Protein AF-A0A7S2E8Q3-F1 (afdb_monomer_lite)

Organism: Trieres chinensis (NCBI:txid1514140)

Structure (mmCIF, N/CA/C/O backbone):
data_AF-A0A7S2E8Q3-F1
#
_entry.id   AF-A0A7S2E8Q3-F1
#
loop_
_atom_site.group_PDB
_atom_site.id
_atom_site.type_symbol
_atom_site.label_atom_id
_atom_site.label_alt_id
_atom_site.label_comp_id
_atom_site.label_asym_id
_atom_site.label_entity_id
_atom_site.label_seq_id
_atom_site.pdbx_PDB_ins_code
_atom_site.Cartn_x
_atom_site.Cartn_y
_atom_site.Cartn_z
_atom_site.occupancy
_atom_site.B_iso_or_equiv
_atom_site.auth_seq_id
_atom_site.auth_comp_id
_atom_site.auth_asym_id
_atom_site.auth_atom_id
_atom_site.pdbx_PDB_model_num
ATOM 1 N N . MET A 1 1 ? -38.101 -24.633 1.549 1.00 46.44 1 MET A N 1
ATOM 2 C CA . MET A 1 1 ? -37.539 -24.126 0.283 1.00 46.44 1 MET A CA 1
ATOM 3 C C . MET A 1 1 ? -36.041 -24.132 0.466 1.00 46.44 1 MET A C 1
ATOM 5 O O . MET A 1 1 ? -35.540 -23.354 1.262 1.00 46.44 1 MET A O 1
ATOM 9 N N . SER A 1 2 ? -35.379 -25.126 -0.115 1.00 41.16 2 SER A N 1
ATOM 10 C CA . SER A 1 2 ? -33.943 -25.335 0.036 1.00 41.16 2 SER A CA 1
ATOM 11 C C . SER A 1 2 ? -33.239 -24.492 -1.017 1.00 41.16 2 SER A C 1
ATOM 13 O O . SER A 1 2 ? -33.334 -24.805 -2.201 1.00 41.16 2 SER A O 1
ATOM 15 N N . GLU A 1 3 ? -32.592 -23.407 -0.602 1.00 53.88 3 GLU A N 1
ATOM 16 C CA . GLU A 1 3 ? -31.668 -22.682 -1.469 1.00 53.88 3 GLU A CA 1
ATOM 17 C C . GLU A 1 3 ? -30.419 -23.547 -1.635 1.00 53.88 3 GLU A C 1
ATOM 19 O O . GLU A 1 3 ? -29.584 -23.682 -0.742 1.00 53.88 3 GLU A O 1
ATOM 24 N N . THR A 1 4 ? -30.341 -24.209 -2.783 1.00 49.00 4 THR A N 1
ATOM 25 C CA . THR A 1 4 ? -29.123 -24.818 -3.304 1.00 49.00 4 THR A CA 1
ATOM 26 C C . THR A 1 4 ? -28.132 -23.699 -3.599 1.00 49.00 4 THR A C 1
ATOM 28 O O . THR A 1 4 ? -28.173 -23.098 -4.670 1.00 49.00 4 THR A O 1
ATOM 31 N N . GLY A 1 5 ? -27.279 -23.388 -2.623 1.00 50.44 5 GLY A N 1
ATOM 32 C CA . GLY A 1 5 ? -26.114 -22.540 -2.833 1.00 50.44 5 GLY A CA 1
ATOM 33 C C . GLY A 1 5 ? -25.182 -23.224 -3.824 1.00 50.44 5 GLY A C 1
ATOM 34 O O . GLY A 1 5 ? -24.586 -24.255 -3.511 1.00 50.44 5 GLY A O 1
ATOM 35 N N . GLU A 1 6 ? -25.100 -22.680 -5.035 1.00 43.66 6 GLU A N 1
ATOM 36 C CA . GLU A 1 6 ? -24.063 -23.065 -5.983 1.00 43.66 6 GLU A CA 1
ATOM 37 C C . GLU A 1 6 ? -22.688 -22.810 -5.345 1.00 43.66 6 GLU A C 1
ATOM 39 O O . GLU A 1 6 ? -22.501 -21.783 -4.681 1.00 43.66 6 GLU A O 1
ATOM 44 N N . PRO A 1 7 ? -21.716 -23.721 -5.513 1.00 42.75 7 PRO A N 1
ATOM 45 C CA . PRO A 1 7 ? -20.354 -23.466 -5.084 1.00 42.75 7 PRO A CA 1
ATOM 46 C C . PRO A 1 7 ? -19.840 -22.270 -5.882 1.00 42.75 7 PRO A C 1
ATOM 48 O O . PRO A 1 7 ? -19.626 -22.369 -7.090 1.00 42.75 7 PRO A O 1
ATOM 51 N N . SER A 1 8 ? -19.675 -21.128 -5.212 1.00 51.47 8 SER A N 1
ATOM 52 C CA . SER A 1 8 ? -18.977 -19.985 -5.785 1.00 51.47 8 SER A CA 1
ATOM 53 C C . SER A 1 8 ? -17.624 -20.487 -6.272 1.00 51.47 8 SER A C 1
ATOM 55 O O . SER A 1 8 ? -16.846 -20.993 -5.459 1.00 51.47 8 SER A O 1
ATOM 57 N N . ASP A 1 9 ? -17.389 -20.401 -7.581 1.00 50.06 9 ASP A N 1
ATOM 58 C CA . ASP A 1 9 ? -16.122 -20.739 -8.220 1.00 50.06 9 ASP A CA 1
ATOM 59 C C . ASP A 1 9 ? -14.989 -20.174 -7.354 1.00 50.06 9 ASP A C 1
ATOM 61 O O . ASP A 1 9 ? -14.929 -18.965 -7.115 1.00 50.06 9 ASP A O 1
ATOM 65 N N . GLY A 1 10 ? -14.192 -21.066 -6.758 1.00 58.72 10 GLY A N 1
ATOM 66 C CA . GLY A 1 10 ? -13.272 -20.794 -5.647 1.00 58.72 10 GLY A CA 1
ATOM 67 C C . GLY A 1 10 ? -12.051 -19.967 -6.049 1.00 58.72 10 GLY A C 1
ATOM 68 O O . GLY A 1 10 ? -10.945 -20.212 -5.576 1.00 58.72 10 GLY A O 1
ATOM 69 N N . SER A 1 11 ? -12.220 -19.026 -6.975 1.00 69.88 11 SER A N 1
ATOM 70 C CA . SER A 1 11 ? -11.184 -18.114 -7.411 1.00 69.88 11 SER A CA 1
ATOM 71 C C . SER A 1 11 ? -10.931 -17.078 -6.322 1.00 69.88 11 SER A C 1
ATOM 73 O O . SER A 1 11 ? -11.806 -16.264 -6.014 1.00 69.88 11 SER A O 1
ATOM 75 N N . ASP A 1 12 ? -9.719 -17.086 -5.766 1.00 77.12 12 ASP A N 1
ATOM 76 C CA . ASP A 1 12 ? -9.265 -16.031 -4.865 1.00 77.12 12 ASP A CA 1
ATOM 77 C C . ASP A 1 12 ? -9.503 -14.652 -5.502 1.00 77.12 12 ASP A C 1
ATOM 79 O O . ASP A 1 12 ? -9.150 -14.439 -6.674 1.00 77.12 12 ASP A O 1
ATOM 83 N N . PRO A 1 13 ? -10.064 -13.684 -4.756 1.00 85.81 13 PRO A N 1
ATOM 84 C CA . PRO A 1 13 ? -10.327 -12.363 -5.294 1.00 85.81 13 PRO A CA 1
ATOM 85 C C . PRO A 1 13 ? -9.020 -11.715 -5.758 1.00 85.81 13 PRO A C 1
ATOM 87 O O . PRO A 1 13 ? -8.013 -11.697 -5.047 1.00 85.81 13 PRO A O 1
ATOM 90 N N . SER A 1 14 ? -9.038 -11.139 -6.963 1.00 94.00 14 SER A N 1
ATOM 91 C CA . SER A 1 14 ? -7.885 -10.399 -7.486 1.00 94.00 14 SER A CA 1
ATOM 92 C C . SER A 1 14 ? -7.470 -9.260 -6.546 1.00 94.00 14 SER A C 1
ATOM 94 O O . SER A 1 14 ? -8.299 -8.696 -5.828 1.00 94.00 14 SER A O 1
ATOM 96 N N . PHE A 1 15 ? -6.201 -8.842 -6.614 1.00 96.50 15 PHE A N 1
ATOM 97 C CA . PHE A 1 15 ? -5.703 -7.681 -5.866 1.00 96.50 15 PHE A CA 1
ATOM 98 C C . PHE A 1 15 ? -6.597 -6.440 -6.036 1.00 96.50 15 PHE A C 1
ATOM 100 O O . PHE A 1 15 ? -6.938 -5.775 -5.057 1.00 96.50 15 PHE A O 1
ATOM 107 N N . ALA A 1 16 ? -7.026 -6.155 -7.271 1.00 97.19 16 ALA A N 1
ATOM 108 C CA . ALA A 1 16 ? -7.899 -5.026 -7.573 1.00 97.19 16 ALA A CA 1
ATOM 109 C C . ALA A 1 16 ? -9.282 -5.165 -6.916 1.00 97.19 16 ALA A C 1
ATOM 111 O O . ALA A 1 16 ? -9.804 -4.177 -6.400 1.00 97.19 16 ALA A O 1
ATOM 112 N N . ALA A 1 17 ? -9.857 -6.374 -6.900 1.00 96.25 17 ALA A N 1
ATOM 113 C CA . ALA A 1 17 ? -11.128 -6.648 -6.231 1.00 96.25 17 ALA A CA 1
ATOM 114 C C . ALA A 1 17 ? -11.007 -6.482 -4.710 1.00 96.25 17 ALA A C 1
ATOM 116 O O . ALA A 1 17 ? -11.812 -5.765 -4.120 1.00 96.25 17 ALA A O 1
ATOM 117 N N . LYS A 1 18 ? -9.956 -7.046 -4.097 1.00 96.19 18 LYS A N 1
ATOM 118 C CA . LYS A 1 18 ? -9.691 -6.914 -2.656 1.00 96.19 18 LYS A CA 1
ATOM 119 C C . LYS A 1 18 ? -9.496 -5.453 -2.253 1.00 96.19 18 LYS A C 1
ATOM 121 O O . LYS A 1 18 ? -10.112 -4.988 -1.302 1.00 96.19 18 LYS A O 1
ATOM 126 N N . LEU A 1 19 ? -8.679 -4.700 -2.994 1.00 97.69 19 LEU A N 1
ATOM 127 C CA . LEU A 1 19 ? -8.476 -3.278 -2.711 1.00 97.69 19 LEU A CA 1
ATOM 128 C C . LEU A 1 19 ? -9.778 -2.484 -2.866 1.00 97.69 19 LEU A C 1
ATOM 130 O O . LEU A 1 19 ? -10.064 -1.631 -2.029 1.00 97.69 19 LEU A O 1
ATOM 134 N N . ARG A 1 20 ? -10.560 -2.752 -3.921 1.00 97.69 20 ARG A N 1
ATOM 135 C CA . ARG A 1 20 ? -11.848 -2.089 -4.158 1.00 97.69 20 ARG A CA 1
ATOM 136 C C . ARG A 1 20 ? -12.806 -2.317 -2.995 1.00 97.69 20 ARG A C 1
ATOM 138 O O . ARG A 1 20 ? -13.414 -1.351 -2.549 1.00 97.69 20 ARG A O 1
ATOM 145 N N . ASP A 1 21 ? -12.929 -3.554 -2.529 1.00 96.44 21 ASP A N 1
ATOM 146 C CA . ASP A 1 21 ? -13.783 -3.911 -1.398 1.00 96.44 21 ASP A CA 1
ATOM 147 C C . ASP A 1 21 ? -13.361 -3.167 -0.122 1.00 96.44 21 ASP A C 1
ATOM 149 O O . ASP A 1 21 ? -14.147 -2.421 0.464 1.00 96.44 21 ASP A O 1
ATOM 153 N N . VAL A 1 22 ? -12.071 -3.236 0.220 1.00 95.81 22 VAL A N 1
ATOM 154 C CA . VAL A 1 22 ? -11.536 -2.666 1.464 1.00 95.81 22 VAL A CA 1
ATOM 155 C C . VAL A 1 22 ? -11.674 -1.140 1.544 1.00 95.81 22 VAL A C 1
ATOM 157 O O . VAL A 1 22 ? -11.854 -0.606 2.636 1.00 95.81 22 VAL A O 1
ATOM 160 N N . ILE A 1 23 ? -11.629 -0.420 0.417 1.00 96.06 23 ILE A N 1
ATO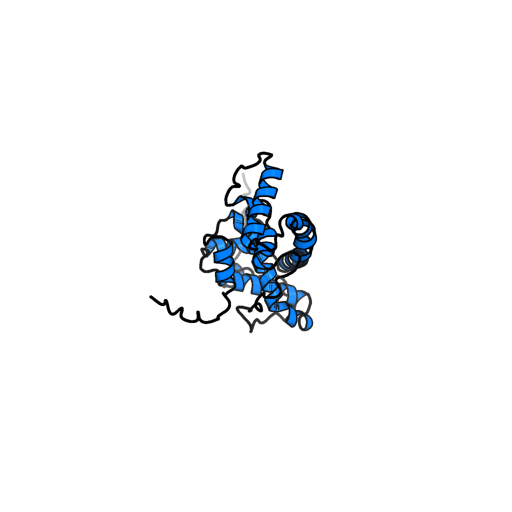M 161 C CA . ILE A 1 23 ? -11.839 1.042 0.399 1.00 96.06 23 ILE A CA 1
ATOM 162 C C . ILE A 1 23 ? -13.313 1.453 0.208 1.00 96.06 23 ILE A C 1
ATOM 164 O O . ILE A 1 23 ? -13.599 2.627 -0.037 1.00 96.06 23 ILE A O 1
ATOM 168 N N . GLY A 1 24 ? -14.261 0.508 0.248 1.00 94.56 24 GLY A N 1
ATOM 169 C CA . GLY A 1 24 ? -15.693 0.783 0.068 1.00 94.56 24 GLY A CA 1
ATOM 170 C C . GLY A 1 24 ? -16.094 1.107 -1.377 1.00 94.56 24 GLY A C 1
ATOM 171 O O . GLY A 1 24 ? -17.064 1.821 -1.632 1.00 94.56 24 GLY A O 1
ATOM 172 N N . GLY A 1 25 ? -15.323 0.626 -2.352 1.00 94.44 25 GLY A N 1
ATOM 173 C CA . GLY A 1 25 ? -15.654 0.667 -3.774 1.00 94.44 25 GLY A CA 1
ATOM 174 C C . GLY A 1 25 ? -15.364 1.980 -4.499 1.00 94.44 25 GLY A C 1
ATOM 175 O O . GLY A 1 25 ? -15.526 2.025 -5.721 1.00 94.44 25 GLY A O 1
ATOM 176 N N . ARG A 1 26 ? -14.941 3.038 -3.795 1.00 94.25 26 ARG A N 1
ATOM 177 C CA . ARG A 1 26 ? -14.706 4.369 -4.378 1.00 94.25 26 ARG A CA 1
ATOM 178 C C . ARG A 1 26 ? -13.365 4.941 -3.944 1.00 94.25 26 ARG A C 1
ATOM 180 O O . ARG A 1 26 ? -13.101 5.105 -2.760 1.00 94.25 26 ARG A O 1
ATOM 187 N N . PHE A 1 27 ? -12.548 5.320 -4.921 1.00 96.94 27 PHE A N 1
ATOM 188 C CA . PHE A 1 27 ? -11.292 6.013 -4.661 1.00 96.94 27 PHE A CA 1
ATOM 189 C C . PHE A 1 27 ? -11.520 7.498 -4.354 1.00 96.94 27 PHE A C 1
ATOM 191 O O . PHE A 1 27 ? -12.276 8.179 -5.045 1.00 96.94 27 PHE A O 1
ATOM 198 N N . SER A 1 28 ? -10.799 8.007 -3.358 1.00 96.31 28 SER A N 1
ATOM 199 C CA . SER A 1 28 ? -10.684 9.429 -3.036 1.00 96.31 28 SER A CA 1
ATOM 200 C C . SER A 1 28 ? -9.222 9.872 -3.150 1.00 96.31 28 SER A C 1
ATOM 202 O O . SER A 1 28 ? -8.337 9.117 -2.744 1.00 96.31 28 SER A O 1
ATOM 204 N N . PRO A 1 29 ? -8.917 11.105 -3.601 1.00 95.50 29 PRO A N 1
ATOM 205 C CA . PRO A 1 29 ? -7.546 11.627 -3.622 1.00 95.50 29 PRO A CA 1
ATOM 206 C C . PRO A 1 29 ? -6.822 11.547 -2.269 1.00 95.50 29 PRO A C 1
ATOM 208 O O . PRO A 1 29 ? -5.602 11.377 -2.230 1.00 95.50 29 PRO A O 1
ATOM 211 N N . ALA A 1 30 ? -7.562 11.608 -1.154 1.00 95.56 30 ALA A N 1
ATOM 212 C CA . ALA A 1 30 ? -7.011 11.422 0.189 1.00 95.56 30 ALA A CA 1
ATOM 213 C C . ALA A 1 30 ? -6.412 10.014 0.399 1.00 95.56 30 ALA A C 1
ATOM 215 O O . ALA A 1 30 ? -5.454 9.859 1.148 1.00 95.56 30 ALA A O 1
ATOM 216 N N . MET A 1 31 ? -6.910 8.999 -0.319 1.00 97.19 31 MET A N 1
ATOM 217 C CA . MET A 1 31 ? -6.432 7.608 -0.275 1.00 97.19 31 MET A CA 1
ATOM 218 C C . MET A 1 31 ? -5.138 7.379 -1.054 1.00 97.19 31 MET A C 1
ATOM 220 O O . MET A 1 31 ? -4.522 6.325 -0.913 1.00 97.19 31 MET A O 1
ATOM 224 N N . ARG A 1 32 ? -4.690 8.341 -1.871 1.00 96.75 32 ARG A N 1
ATOM 225 C CA . ARG A 1 32 ? -3.543 8.187 -2.784 1.00 96.75 32 ARG A CA 1
ATOM 226 C C . ARG A 1 32 ? -2.305 7.605 -2.101 1.00 96.75 32 ARG A C 1
ATOM 228 O O . ARG A 1 32 ? -1.620 6.763 -2.674 1.00 96.75 32 ARG A O 1
ATOM 235 N N . ARG A 1 33 ? -1.998 8.063 -0.884 1.00 96.25 33 ARG A N 1
ATOM 236 C CA . ARG A 1 33 ? -0.843 7.585 -0.116 1.00 96.25 33 ARG A CA 1
ATOM 237 C C . ARG A 1 33 ? -1.038 6.177 0.427 1.00 96.25 33 ARG A C 1
ATOM 239 O O . ARG A 1 33 ? -0.129 5.371 0.265 1.00 96.25 33 ARG A O 1
ATOM 246 N N . SER A 1 34 ? -2.197 5.877 1.000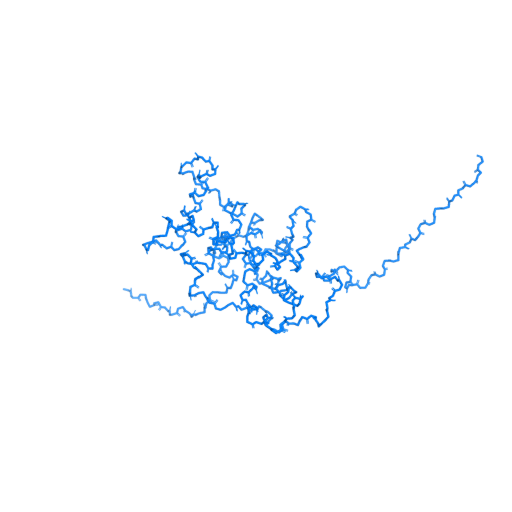 1.00 97.75 34 SER A N 1
ATOM 247 C CA . SER A 1 34 ? -2.520 4.535 1.485 1.00 97.75 34 SER A CA 1
ATOM 248 C C . SER A 1 34 ? -2.526 3.506 0.357 1.00 97.75 34 SER A C 1
ATOM 250 O O . SER A 1 34 ? -1.939 2.438 0.492 1.00 97.75 34 SER A O 1
ATOM 252 N N . VAL A 1 35 ? -3.096 3.855 -0.800 1.00 98.25 35 VAL A N 1
ATOM 253 C CA . VAL A 1 35 ? -3.078 2.991 -1.988 1.00 98.25 35 VAL A CA 1
ATOM 254 C C . VAL A 1 35 ? -1.652 2.804 -2.508 1.00 98.25 35 VAL A C 1
ATOM 256 O O . VAL A 1 35 ? -1.262 1.678 -2.799 1.00 98.25 35 VAL A O 1
ATOM 259 N N . GLN A 1 36 ? -0.831 3.863 -2.560 1.00 98.19 36 GLN A N 1
ATOM 260 C CA . GLN A 1 36 ? 0.591 3.742 -2.915 1.00 98.19 36 GLN A CA 1
ATOM 261 C C . GLN A 1 36 ? 1.323 2.762 -1.978 1.00 98.19 36 GLN A C 1
ATOM 263 O O . GLN A 1 36 ? 2.121 1.958 -2.451 1.00 98.19 36 GLN A O 1
ATOM 268 N N . THR A 1 37 ? 1.049 2.799 -0.671 1.00 98.38 37 THR A N 1
ATOM 269 C CA . THR A 1 37 ? 1.611 1.852 0.306 1.00 98.38 37 THR A CA 1
ATOM 270 C C . THR A 1 37 ? 1.219 0.412 -0.012 1.00 98.38 37 THR A C 1
ATOM 272 O O . THR A 1 37 ? 2.095 -0.440 -0.140 1.00 98.38 37 THR A O 1
ATOM 275 N N . VAL A 1 38 ? -0.078 0.143 -0.175 1.00 98.50 38 VAL A N 1
ATOM 276 C CA . VAL A 1 38 ? -0.597 -1.199 -0.478 1.00 98.50 38 VAL A CA 1
ATOM 277 C C . VAL A 1 38 ? -0.007 -1.743 -1.775 1.00 98.50 38 VAL A C 1
ATOM 279 O O . VAL A 1 38 ? 0.435 -2.885 -1.817 1.00 98.50 38 VAL A O 1
ATOM 282 N N . VAL A 1 39 ? 0.039 -0.923 -2.826 1.00 98.62 39 VAL A N 1
ATOM 283 C CA . VAL A 1 39 ? 0.604 -1.315 -4.123 1.00 98.62 39 VAL A CA 1
ATOM 284 C C . VAL A 1 39 ? 2.080 -1.683 -3.986 1.00 98.62 39 VAL A C 1
ATOM 286 O O . VAL A 1 39 ? 2.514 -2.685 -4.545 1.00 98.62 39 VAL A O 1
ATOM 289 N N . LEU A 1 40 ? 2.866 -0.897 -3.244 1.00 98.69 40 LEU A N 1
ATOM 290 C CA . LEU A 1 40 ? 4.280 -1.206 -3.011 1.00 98.69 40 LEU A CA 1
ATOM 291 C C . LEU A 1 40 ? 4.463 -2.488 -2.189 1.00 98.69 40 LEU A C 1
ATOM 293 O O . LEU A 1 40 ? 5.430 -3.217 -2.413 1.00 98.69 40 LEU A O 1
ATOM 297 N N . TYR A 1 41 ? 3.551 -2.757 -1.254 1.00 98.62 41 TYR A N 1
ATOM 298 C CA . TYR A 1 41 ? 3.543 -3.995 -0.484 1.00 98.62 41 TYR A CA 1
ATOM 299 C C . TYR A 1 41 ? 3.250 -5.206 -1.373 1.00 98.62 41 TYR A C 1
ATOM 301 O O . TYR A 1 41 ? 4.023 -6.162 -1.387 1.00 98.62 41 TYR A O 1
ATOM 309 N N . GLU A 1 42 ? 2.192 -5.135 -2.180 1.00 98.56 42 GLU A N 1
ATOM 310 C CA . GLU A 1 42 ? 1.813 -6.214 -3.092 1.00 98.56 42 GLU A CA 1
ATOM 311 C C . GLU A 1 42 ? 2.888 -6.452 -4.159 1.00 98.56 42 GLU A C 1
ATOM 313 O O . GLU A 1 42 ? 3.296 -7.589 -4.379 1.00 98.56 42 GLU A O 1
ATOM 318 N N . ALA A 1 43 ? 3.454 -5.387 -4.739 1.00 98.62 43 ALA A N 1
ATOM 319 C CA . ALA A 1 43 ? 4.571 -5.491 -5.678 1.00 98.62 43 ALA A CA 1
ATOM 320 C C . ALA A 1 43 ? 5.771 -6.232 -5.066 1.00 98.62 43 ALA A C 1
ATOM 322 O O . ALA A 1 43 ? 6.443 -7.011 -5.741 1.00 98.62 43 ALA A O 1
ATOM 323 N N . ASN A 1 44 ? 6.038 -6.014 -3.775 1.00 98.50 44 ASN A N 1
ATOM 324 C CA . ASN A 1 44 ? 7.087 -6.732 -3.068 1.00 98.50 44 ASN A CA 1
ATOM 325 C C . ASN A 1 44 ? 6.759 -8.217 -2.889 1.00 98.50 44 ASN A C 1
ATOM 327 O O . ASN A 1 44 ? 7.653 -9.047 -3.053 1.00 98.50 44 ASN A O 1
ATOM 331 N N . ARG A 1 45 ? 5.500 -8.554 -2.587 1.00 98.06 45 ARG A N 1
ATOM 332 C CA . ARG A 1 45 ? 5.041 -9.946 -2.495 1.00 98.06 45 ARG A CA 1
ATOM 333 C C . ARG A 1 45 ? 5.183 -10.670 -3.837 1.00 98.06 45 ARG A C 1
ATOM 335 O O . ARG A 1 45 ? 5.706 -11.776 -3.843 1.00 98.06 45 ARG A O 1
ATOM 342 N N . CYS A 1 46 ? 4.842 -10.024 -4.956 1.00 98.12 46 CYS A N 1
ATOM 343 C CA . CYS A 1 46 ? 4.993 -10.593 -6.305 1.00 98.12 46 CYS A CA 1
ATOM 344 C C . CYS A 1 46 ? 6.447 -10.948 -6.668 1.00 98.12 46 CYS A C 1
ATOM 346 O O . CYS A 1 46 ? 6.692 -11.856 -7.458 1.00 98.12 46 CYS A O 1
ATOM 348 N N . LEU A 1 47 ? 7.423 -10.203 -6.139 1.00 97.81 47 LEU A N 1
ATOM 349 C CA . LEU A 1 47 ? 8.830 -10.302 -6.546 1.00 97.81 47 LEU A CA 1
ATOM 350 C C . LEU A 1 47 ? 9.739 -10.980 -5.519 1.00 97.81 47 LEU A C 1
ATOM 352 O O . LEU A 1 47 ? 10.920 -11.184 -5.815 1.00 97.81 47 LEU A O 1
ATOM 356 N N . LYS A 1 48 ? 9.226 -11.303 -4.325 1.00 96.19 48 LYS A N 1
ATOM 357 C CA . LYS A 1 48 ? 10.024 -11.751 -3.173 1.00 96.19 48 LYS A CA 1
ATOM 358 C C . LYS A 1 48 ? 10.978 -12.890 -3.536 1.00 96.19 48 LYS A C 1
ATOM 360 O O . LYS A 1 48 ? 12.171 -12.797 -3.241 1.00 96.19 48 LYS A O 1
ATOM 365 N N . ASP A 1 49 ? 10.478 -13.886 -4.260 1.00 95.94 49 ASP A N 1
ATOM 366 C CA . ASP A 1 49 ? 11.237 -15.084 -4.634 1.00 95.94 49 ASP A CA 1
ATOM 367 C C . ASP A 1 49 ? 12.212 -14.838 -5.797 1.00 95.94 49 ASP A C 1
ATOM 369 O O . ASP A 1 49 ? 13.198 -15.554 -5.964 1.00 95.94 49 ASP A O 1
ATOM 373 N N . ARG A 1 50 ? 11.996 -13.771 -6.576 1.00 95.50 50 ARG A N 1
ATOM 374 C CA . ARG A 1 50 ? 12.852 -13.376 -7.707 1.00 95.50 50 ARG A CA 1
ATOM 375 C C . ARG A 1 50 ? 14.000 -12.460 -7.292 1.00 95.50 50 ARG A C 1
ATOM 377 O O . ARG A 1 50 ? 14.936 -12.269 -8.060 1.00 95.50 50 ARG A O 1
ATOM 384 N N . TYR A 1 51 ? 13.977 -11.862 -6.101 1.00 96.31 51 TYR A N 1
ATOM 385 C CA . TYR A 1 51 ? 15.013 -10.894 -5.726 1.00 96.31 51 TYR A CA 1
ATOM 386 C C . TYR A 1 51 ? 16.418 -11.486 -5.635 1.00 96.31 51 TYR A C 1
ATOM 388 O O . TYR A 1 51 ? 17.387 -10.761 -5.875 1.00 96.31 51 TYR A O 1
ATOM 396 N N . SER A 1 52 ? 16.547 -12.768 -5.297 1.00 96.94 52 SER A N 1
ATOM 397 C CA . SER A 1 52 ? 17.839 -13.456 -5.211 1.00 96.94 52 SER A CA 1
ATOM 398 C C . SER A 1 52 ? 18.594 -13.445 -6.546 1.00 96.94 52 SER A C 1
ATOM 400 O O . SER A 1 52 ? 19.809 -13.263 -6.541 1.00 96.94 52 SER A O 1
ATOM 402 N N . SER A 1 53 ? 17.887 -13.522 -7.679 1.00 96.94 53 SER A N 1
ATOM 403 C CA . SER A 1 53 ? 18.473 -13.508 -9.027 1.00 96.94 53 SER A CA 1
ATOM 404 C C . SER A 1 53 ? 18.705 -12.102 -9.599 1.00 96.94 53 SER A C 1
ATOM 406 O O . SER A 1 53 ? 19.356 -11.949 -10.631 1.00 96.94 53 SER A O 1
ATOM 408 N N . LEU A 1 54 ? 18.215 -11.056 -8.927 1.00 97.44 54 LEU A N 1
ATOM 409 C CA . LEU A 1 54 ? 18.314 -9.668 -9.379 1.00 97.44 54 LEU A CA 1
ATOM 410 C C . LEU A 1 54 ? 19.408 -8.893 -8.638 1.00 97.44 54 LEU A C 1
ATOM 412 O O . LEU A 1 54 ? 19.509 -8.931 -7.407 1.00 97.44 54 LEU A O 1
ATOM 416 N N . ARG A 1 55 ? 20.167 -8.074 -9.376 1.00 97.75 55 ARG A N 1
ATOM 417 C CA . ARG A 1 55 ? 21.109 -7.101 -8.797 1.00 97.75 55 ARG A CA 1
ATOM 418 C C . ARG A 1 55 ? 20.353 -6.015 -8.018 1.00 97.75 55 ARG A C 1
ATOM 420 O O . ARG A 1 55 ? 19.217 -5.692 -8.366 1.00 97.75 55 ARG A O 1
ATOM 427 N N . PRO A 1 56 ? 20.977 -5.343 -7.032 1.00 97.56 56 PRO A N 1
ATOM 428 C CA . PRO A 1 56 ? 20.291 -4.348 -6.204 1.00 97.56 56 PRO A CA 1
ATOM 429 C C . PRO A 1 56 ? 19.550 -3.245 -6.974 1.00 97.56 56 PRO A C 1
ATOM 431 O O . PRO A 1 56 ? 18.453 -2.867 -6.575 1.00 97.56 56 PRO A O 1
ATOM 434 N N . PHE A 1 57 ? 20.101 -2.729 -8.081 1.00 97.50 57 PHE A N 1
ATOM 435 C CA . PHE A 1 57 ? 19.401 -1.718 -8.887 1.00 97.50 57 PHE A CA 1
ATOM 436 C C . PHE A 1 57 ? 18.216 -2.311 -9.671 1.00 97.50 57 PHE A C 1
ATOM 438 O O . PHE A 1 57 ? 17.188 -1.653 -9.802 1.00 97.50 57 PHE A O 1
ATOM 445 N N . GLN A 1 58 ? 18.333 -3.561 -10.135 1.00 98.06 58 GLN A N 1
ATOM 446 C CA . GLN A 1 58 ? 17.272 -4.271 -10.852 1.00 98.06 58 GLN A CA 1
ATOM 447 C C . GLN A 1 58 ? 16.083 -4.556 -9.937 1.00 98.06 58 GLN A C 1
ATOM 449 O O . GLN A 1 58 ? 14.953 -4.396 -10.371 1.00 98.06 58 GLN A O 1
ATOM 454 N N . ARG A 1 59 ? 16.318 -4.890 -8.659 1.00 98.25 59 ARG A N 1
ATOM 455 C CA . ARG A 1 59 ? 15.245 -5.075 -7.662 1.00 98.25 59 ARG A CA 1
ATOM 456 C C . ARG A 1 59 ? 14.379 -3.823 -7.512 1.00 98.25 59 ARG A C 1
ATOM 458 O O . ARG A 1 59 ? 13.159 -3.915 -7.457 1.00 98.25 59 ARG A O 1
ATOM 465 N N . LYS A 1 60 ? 15.018 -2.649 -7.475 1.00 98.12 60 LYS A N 1
ATOM 466 C CA . LYS A 1 60 ? 14.336 -1.351 -7.351 1.00 98.12 60 LYS A CA 1
ATOM 467 C C . LYS A 1 60 ? 13.489 -1.041 -8.583 1.00 98.12 60 LYS A C 1
ATOM 469 O O . LYS A 1 60 ? 12.355 -0.604 -8.431 1.00 98.12 60 LYS A O 1
ATOM 474 N N . ILE A 1 61 ? 14.043 -1.275 -9.775 1.00 97.88 61 ILE A N 1
ATOM 475 C CA . ILE A 1 61 ? 13.335 -1.104 -11.051 1.00 97.88 61 ILE A CA 1
ATOM 476 C C . ILE A 1 61 ? 12.162 -2.087 -11.142 1.00 97.88 61 ILE A C 1
ATOM 478 O O . ILE A 1 61 ? 11.034 -1.655 -11.332 1.00 97.88 61 ILE A O 1
ATOM 482 N N . ALA A 1 62 ? 12.399 -3.378 -10.886 1.00 98.19 62 ALA A N 1
ATOM 483 C CA . ALA A 1 62 ? 11.363 -4.408 -10.907 1.00 98.19 62 ALA A CA 1
ATOM 484 C C . ALA A 1 62 ? 10.192 -4.061 -9.981 1.00 98.19 62 ALA A C 1
ATOM 486 O O . ALA A 1 62 ? 9.042 -4.129 -10.407 1.00 98.19 62 ALA A O 1
ATOM 487 N N . LEU A 1 63 ? 10.477 -3.650 -8.737 1.00 98.50 63 LEU A N 1
ATOM 488 C CA . LEU A 1 63 ? 9.453 -3.228 -7.779 1.00 98.50 63 LEU A CA 1
ATOM 489 C C . LEU A 1 63 ? 8.646 -2.039 -8.312 1.00 98.50 63 LEU A C 1
ATOM 491 O O . LEU A 1 63 ? 7.422 -2.042 -8.226 1.00 98.50 63 LEU A O 1
ATOM 495 N N . TYR A 1 64 ? 9.329 -1.026 -8.850 1.00 98.06 64 TYR A N 1
ATOM 496 C CA . TYR A 1 64 ? 8.690 0.170 -9.391 1.00 98.06 64 TYR A CA 1
ATOM 497 C C . TYR A 1 64 ? 7.758 -0.148 -10.568 1.00 98.06 64 TYR A C 1
ATOM 499 O O . TYR A 1 64 ? 6.620 0.323 -10.603 1.00 98.06 64 TYR A O 1
ATOM 507 N N . ASP A 1 65 ? 8.217 -0.969 -11.510 1.00 97.81 65 ASP A N 1
ATOM 508 C CA . ASP A 1 65 ? 7.423 -1.333 -12.682 1.00 97.81 65 ASP A CA 1
ATOM 509 C C . ASP A 1 65 ? 6.252 -2.237 -12.292 1.00 97.81 65 ASP A C 1
ATOM 511 O O . ASP A 1 65 ? 5.141 -2.042 -12.768 1.00 97.81 65 ASP A O 1
ATOM 515 N N . THR A 1 66 ? 6.468 -3.169 -11.358 1.00 98.50 66 THR A N 1
ATOM 516 C CA . THR A 1 66 ? 5.398 -4.032 -10.828 1.00 98.50 66 THR A CA 1
ATOM 517 C C . THR A 1 66 ? 4.334 -3.213 -10.110 1.00 98.50 66 THR A C 1
ATOM 519 O O . THR A 1 66 ? 3.146 -3.436 -10.315 1.00 98.50 66 THR A O 1
ATOM 522 N N . ALA A 1 67 ? 4.734 -2.210 -9.325 1.00 98.44 67 ALA A N 1
ATOM 523 C CA . ALA A 1 67 ? 3.802 -1.267 -8.717 1.00 98.44 67 ALA A CA 1
ATOM 524 C C . ALA A 1 67 ? 3.001 -0.484 -9.774 1.00 98.44 67 ALA A C 1
ATOM 526 O O . ALA A 1 67 ? 1.792 -0.307 -9.627 1.00 98.44 67 ALA A O 1
ATOM 527 N N . SER A 1 68 ? 3.657 -0.049 -10.852 1.00 97.75 68 SER A N 1
ATOM 528 C CA . SER A 1 68 ? 3.005 0.662 -11.960 1.00 97.75 68 SER A CA 1
ATOM 529 C C . SER A 1 68 ? 1.990 -0.228 -12.686 1.00 97.75 68 SER A C 1
ATOM 531 O O . SER A 1 68 ? 0.858 0.193 -12.922 1.00 97.75 68 SER A O 1
ATOM 533 N N . ASP A 1 69 ? 2.354 -1.479 -12.970 1.00 97.88 69 ASP A N 1
ATOM 534 C CA . ASP A 1 69 ? 1.468 -2.454 -13.607 1.00 97.88 69 ASP A CA 1
ATOM 535 C C . ASP A 1 69 ? 0.279 -2.810 -12.709 1.00 97.88 69 ASP A C 1
ATOM 537 O O . ASP A 1 69 ? -0.858 -2.816 -13.176 1.00 97.88 69 ASP A O 1
ATOM 541 N N . LEU A 1 70 ? 0.504 -3.011 -11.405 1.00 98.44 70 LEU A N 1
ATOM 542 C CA . LEU A 1 70 ? -0.573 -3.225 -10.433 1.00 98.44 70 LEU A CA 1
ATOM 543 C C . LEU A 1 70 ? -1.553 -2.051 -10.421 1.00 98.44 70 LEU A C 1
ATOM 545 O O . LEU A 1 70 ? -2.760 -2.274 -10.476 1.00 98.44 70 LEU A O 1
ATOM 549 N N . ILE A 1 71 ? -1.068 -0.806 -10.425 1.00 98.19 71 ILE A N 1
ATOM 550 C CA . ILE A 1 71 ? -1.926 0.385 -10.523 1.00 98.19 71 ILE A CA 1
ATOM 551 C C . ILE A 1 71 ? -2.742 0.380 -11.818 1.00 98.19 71 ILE A C 1
ATOM 553 O O . ILE A 1 71 ? -3.926 0.723 -11.798 1.00 98.19 71 ILE A O 1
ATOM 557 N N . ASN A 1 72 ? -2.155 -0.050 -12.935 1.00 97.44 72 ASN A N 1
ATOM 558 C CA . ASN A 1 72 ? -2.867 -0.158 -14.206 1.00 97.44 72 ASN A CA 1
ATOM 559 C C . ASN A 1 72 ? -4.006 -1.192 -14.162 1.00 97.44 72 ASN A C 1
ATOM 561 O O . ASN A 1 72 ? -4.998 -1.006 -14.867 1.00 97.44 72 ASN A O 1
ATOM 565 N N . THR A 1 73 ? -3.946 -2.200 -13.284 1.00 97.50 73 THR A N 1
ATOM 566 C CA . THR A 1 73 ? -5.068 -3.136 -13.058 1.00 97.50 73 THR A CA 1
ATOM 567 C C . THR A 1 73 ? -6.232 -2.540 -12.256 1.00 97.50 73 THR A C 1
ATOM 569 O O . THR A 1 73 ? -7.334 -3.086 -12.277 1.00 97.50 73 THR A O 1
ATOM 572 N N . LEU A 1 74 ? -6.041 -1.400 -11.579 1.00 97.75 74 LEU A N 1
ATOM 573 C CA . LEU A 1 74 ? -7.059 -0.757 -10.736 1.00 97.75 74 LEU A CA 1
ATOM 574 C C . LEU A 1 74 ? -8.076 0.034 -11.574 1.00 97.75 74 LEU A C 1
ATOM 576 O O . LEU A 1 74 ? -8.202 1.249 -11.440 1.00 97.75 74 LEU A O 1
ATOM 580 N N . THR A 1 75 ? -8.802 -0.638 -12.465 1.00 96.94 75 THR A N 1
ATOM 581 C CA . THR A 1 75 ? -9.717 -0.008 -13.438 1.00 96.94 75 THR A CA 1
ATOM 582 C C . THR A 1 75 ? -10.894 0.739 -12.805 1.00 96.94 75 THR A C 1
ATOM 584 O O . THR A 1 75 ? -11.461 1.623 -13.442 1.00 96.94 75 THR A O 1
ATOM 587 N N . PHE A 1 76 ? -11.223 0.457 -11.540 1.00 97.25 76 PHE A N 1
ATOM 588 C CA . PHE A 1 76 ? -12.203 1.228 -10.764 1.00 97.25 76 PHE A CA 1
ATOM 589 C C . PHE A 1 76 ? -11.692 2.626 -10.359 1.00 97.25 76 PHE A C 1
ATOM 591 O O . PHE A 1 76 ? -12.477 3.459 -9.908 1.00 97.25 76 PHE A O 1
ATOM 598 N N . ILE A 1 77 ? -10.388 2.893 -10.505 1.00 97.81 77 ILE A N 1
ATOM 599 C CA . ILE A 1 77 ? -9.773 4.203 -10.286 1.00 97.81 77 ILE A CA 1
ATOM 600 C C . ILE A 1 77 ? -9.604 4.899 -11.645 1.00 97.81 77 ILE A C 1
ATOM 602 O O . ILE A 1 77 ? -8.950 4.351 -12.543 1.00 97.81 77 ILE A O 1
ATOM 606 N N . PRO A 1 78 ? -10.117 6.131 -11.813 1.00 96.94 78 PRO A N 1
ATOM 607 C CA . PRO A 1 78 ? -9.926 6.886 -13.044 1.00 96.94 78 PRO A CA 1
ATOM 608 C C . PRO A 1 78 ? -8.442 6.996 -13.455 1.00 96.94 78 PRO A C 1
ATOM 610 O O . PRO A 1 78 ? -7.581 7.170 -12.587 1.00 96.94 78 PRO A O 1
ATOM 613 N N . PRO A 1 79 ? -8.108 6.938 -14.762 1.00 95.81 79 PRO A N 1
ATOM 614 C CA . PRO A 1 79 ? -6.721 6.963 -15.241 1.00 95.81 79 PRO A CA 1
ATOM 615 C C . PRO A 1 79 ? -5.874 8.119 -14.687 1.00 95.81 79 PRO A C 1
ATOM 617 O O . PRO A 1 79 ? -4.728 7.911 -14.299 1.00 95.81 79 PRO A O 1
ATOM 620 N N . TYR A 1 80 ? -6.445 9.323 -14.587 1.00 94.69 80 TYR A N 1
ATOM 621 C CA . TYR A 1 80 ? -5.721 10.493 -14.084 1.00 94.69 80 TYR A CA 1
ATOM 622 C C . TYR A 1 80 ? -5.303 10.330 -12.611 1.00 94.69 80 TYR A C 1
ATOM 624 O O . TYR A 1 80 ? -4.175 10.655 -12.253 1.00 94.69 80 TYR A O 1
ATOM 632 N N . HIS A 1 81 ? -6.157 9.731 -11.775 1.00 96.62 81 HIS A N 1
ATOM 633 C CA . HIS A 1 81 ? -5.823 9.418 -10.385 1.00 96.62 81 HIS A CA 1
ATOM 634 C C . HIS A 1 81 ? -4.819 8.273 -10.262 1.00 96.62 81 HIS A C 1
ATOM 636 O O . HIS A 1 81 ? -3.966 8.305 -9.376 1.00 96.62 81 HIS A O 1
ATOM 642 N N . ARG A 1 82 ? -4.866 7.283 -11.163 1.00 96.38 82 ARG A N 1
ATOM 643 C CA . ARG A 1 82 ? -3.874 6.196 -11.198 1.00 96.38 82 ARG A CA 1
ATOM 644 C C . ARG A 1 82 ? -2.453 6.730 -11.372 1.00 96.38 82 ARG A C 1
ATOM 646 O O . ARG A 1 82 ? -1.557 6.333 -10.632 1.00 96.38 82 ARG A O 1
ATOM 653 N N . ILE A 1 83 ? -2.263 7.702 -12.263 1.00 93.38 83 ILE A N 1
ATOM 654 C CA . ILE A 1 83 ? -0.966 8.367 -12.464 1.00 93.38 83 ILE A CA 1
ATOM 655 C C . ILE A 1 83 ? -0.509 9.074 -11.175 1.00 93.38 83 ILE A C 1
ATOM 657 O O . ILE A 1 83 ? 0.647 8.952 -10.767 1.00 93.38 83 ILE A O 1
ATOM 661 N N . GLU A 1 84 ? -1.420 9.757 -10.476 1.00 95.00 84 GLU A N 1
ATOM 662 C CA . GLU A 1 84 ? -1.105 10.487 -9.241 1.00 95.00 84 GLU A CA 1
ATOM 663 C C . GLU A 1 84 ? -0.648 9.582 -8.086 1.00 95.00 84 GLU A C 1
ATOM 665 O O . GLU A 1 84 ? 0.127 10.019 -7.218 1.00 95.00 84 GLU A O 1
ATOM 670 N N . ILE A 1 85 ? -1.077 8.313 -8.066 1.00 96.81 85 ILE A N 1
ATOM 671 C CA . ILE A 1 85 ? -0.604 7.317 -7.091 1.00 96.81 85 ILE A CA 1
ATOM 672 C C . ILE A 1 85 ? 0.909 7.126 -7.218 1.00 96.81 85 ILE A C 1
ATOM 674 O O . ILE A 1 85 ? 1.572 6.937 -6.202 1.00 96.81 85 ILE A O 1
ATOM 678 N N . MET A 1 86 ? 1.496 7.283 -8.408 1.00 95.00 86 MET A N 1
ATOM 679 C CA . MET A 1 86 ? 2.944 7.178 -8.619 1.00 95.00 86 MET A CA 1
ATOM 680 C C . MET A 1 86 ? 3.715 8.476 -8.364 1.00 95.00 86 MET A C 1
ATOM 682 O O . MET A 1 86 ? 4.924 8.518 -8.581 1.00 95.00 86 MET A O 1
ATOM 686 N N . PHE A 1 87 ? 3.091 9.528 -7.824 1.00 94.00 87 PHE A N 1
ATOM 687 C CA . PHE A 1 87 ? 3.813 10.738 -7.420 1.00 94.00 87 PHE A CA 1
ATOM 688 C C . PHE A 1 87 ? 4.368 10.665 -5.988 1.00 94.00 87 PHE A C 1
ATOM 690 O O . PHE A 1 87 ? 3.745 10.182 -5.031 1.00 94.00 87 PHE A O 1
ATOM 697 N N . ARG A 1 88 ? 5.560 11.231 -5.789 1.00 90.38 88 ARG A N 1
ATOM 698 C CA . ARG A 1 88 ? 6.172 11.458 -4.479 1.00 90.38 88 ARG A CA 1
ATOM 699 C C . ARG A 1 88 ? 5.363 12.462 -3.665 1.00 90.38 88 ARG A C 1
ATOM 701 O O . ARG A 1 88 ? 5.097 12.182 -2.495 1.00 90.38 88 ARG A O 1
ATOM 708 N N . THR A 1 89 ? 4.962 13.589 -4.238 1.00 86.19 89 THR A N 1
ATOM 709 C CA . THR A 1 89 ? 4.178 14.649 -3.579 1.00 86.19 89 THR A CA 1
ATOM 710 C C . THR A 1 89 ? 2.979 15.019 -4.446 1.00 86.19 89 THR A C 1
ATOM 712 O O . THR A 1 89 ? 3.068 14.952 -5.666 1.00 86.19 89 THR A O 1
ATOM 715 N N . ALA A 1 90 ? 1.853 15.375 -3.819 1.00 79.69 90 ALA A N 1
ATOM 716 C CA . ALA A 1 90 ? 0.652 15.769 -4.558 1.00 79.69 90 ALA A CA 1
ATOM 717 C C . ALA A 1 90 ? 0.832 17.141 -5.233 1.00 79.69 90 ALA A C 1
ATOM 719 O O . ALA A 1 90 ? 0.529 17.290 -6.409 1.00 79.69 90 ALA A O 1
ATOM 720 N N . SER A 1 91 ? 1.405 18.114 -4.515 1.00 82.50 91 SER A N 1
ATOM 721 C CA . SER A 1 91 ? 1.598 19.488 -4.998 1.00 82.50 91 SER A CA 1
ATOM 722 C C . SER A 1 91 ? 2.633 19.600 -6.118 1.00 82.50 91 SER A C 1
ATOM 724 O O . SER A 1 91 ? 2.382 20.238 -7.131 1.00 82.50 91 SER A O 1
ATOM 726 N N . GLY A 1 92 ? 3.792 18.959 -5.953 1.00 79.94 92 GLY A N 1
ATOM 727 C CA . GLY A 1 92 ? 4.886 19.053 -6.922 1.00 79.94 92 GLY A CA 1
ATOM 728 C C . GLY A 1 92 ? 4.759 18.108 -8.115 1.00 79.94 92 GLY A C 1
ATOM 729 O O . GLY A 1 92 ? 5.585 18.192 -9.016 1.00 79.94 92 GLY A O 1
ATOM 730 N N . LYS A 1 93 ? 3.800 17.166 -8.089 1.00 87.31 93 LYS A N 1
ATOM 731 C CA . LYS A 1 93 ? 3.623 16.098 -9.096 1.00 87.31 93 LYS A CA 1
ATOM 732 C C . LYS A 1 93 ? 4.932 15.392 -9.489 1.00 87.31 93 LYS A C 1
ATOM 734 O O . LYS A 1 93 ? 5.083 14.886 -10.593 1.00 87.31 93 LYS A O 1
ATOM 739 N N . VAL A 1 94 ? 5.894 15.352 -8.564 1.00 89.38 94 VAL A N 1
ATOM 740 C CA . VAL A 1 94 ? 7.214 14.761 -8.801 1.00 89.38 94 VAL A CA 1
ATOM 741 C C . VAL A 1 94 ? 7.048 13.245 -8.826 1.00 89.38 94 VAL A C 1
ATOM 743 O O . VAL A 1 94 ? 6.553 12.710 -7.829 1.00 89.38 94 VAL A O 1
ATOM 746 N N . PRO A 1 95 ? 7.465 12.531 -9.884 1.00 91.50 95 PRO A N 1
ATOM 747 C CA . PRO A 1 95 ? 7.386 11.077 -9.923 1.00 91.50 95 PRO A CA 1
ATOM 748 C C . PRO A 1 95 ? 8.107 10.419 -8.743 1.00 91.50 95 PRO A C 1
ATOM 750 O O . PRO A 1 95 ? 9.140 10.886 -8.253 1.00 91.50 95 PRO A O 1
ATOM 753 N N . LEU A 1 96 ? 7.545 9.320 -8.250 1.00 94.31 96 LEU A N 1
ATOM 754 C CA . LEU A 1 96 ? 8.234 8.433 -7.327 1.00 94.31 96 LEU A CA 1
ATOM 755 C C . LEU A 1 96 ? 9.442 7.839 -8.064 1.00 94.31 96 LEU A C 1
ATOM 757 O O . LEU A 1 96 ? 9.301 7.359 -9.181 1.00 94.31 96 LEU A O 1
ATOM 761 N N . SER A 1 97 ? 10.628 7.870 -7.457 1.00 95.38 97 SER A N 1
ATOM 762 C CA . SER A 1 97 ? 11.798 7.190 -8.019 1.00 95.38 97 SER A CA 1
ATOM 763 C C . SER A 1 97 ? 11.872 5.739 -7.530 1.00 95.38 97 SER A C 1
ATOM 765 O O . SER A 1 97 ? 11.419 5.462 -6.412 1.00 95.38 97 SER A O 1
ATOM 767 N N . PRO A 1 98 ? 12.509 4.819 -8.280 1.00 97.19 98 PRO A N 1
ATOM 768 C CA . PRO A 1 98 ? 12.720 3.439 -7.833 1.00 97.19 98 PRO A CA 1
ATOM 769 C C . PRO A 1 98 ? 13.421 3.336 -6.472 1.00 97.19 98 PRO A C 1
ATOM 771 O O . PRO A 1 98 ? 13.039 2.531 -5.625 1.00 97.19 98 PRO A O 1
ATOM 774 N N . ASP A 1 99 ? 14.417 4.190 -6.215 1.00 97.06 99 ASP A N 1
ATOM 775 C CA . ASP A 1 99 ? 15.117 4.236 -4.926 1.00 97.06 99 ASP A CA 1
ATOM 776 C C . ASP A 1 99 ? 14.198 4.635 -3.766 1.00 97.06 99 ASP A C 1
ATOM 778 O O . ASP A 1 99 ? 14.324 4.113 -2.655 1.00 97.06 99 ASP A O 1
ATOM 782 N N . LEU A 1 100 ? 13.279 5.580 -3.987 1.00 97.00 100 LEU A N 1
ATOM 783 C CA . LEU A 1 100 ? 12.330 5.987 -2.955 1.00 97.00 100 LEU A CA 1
ATOM 784 C C . LEU A 1 100 ? 11.212 4.954 -2.772 1.00 97.00 100 LEU A C 1
ATOM 786 O O . LEU A 1 100 ? 10.844 4.685 -1.629 1.00 97.00 100 LEU A O 1
ATOM 790 N N . ALA A 1 101 ? 10.716 4.355 -3.858 1.00 97.94 101 ALA A N 1
ATOM 791 C CA . ALA A 1 101 ? 9.760 3.249 -3.817 1.00 97.94 101 ALA A CA 1
ATOM 792 C C . ALA A 1 101 ? 10.304 2.085 -2.979 1.00 97.94 101 ALA A C 1
ATOM 794 O O . ALA A 1 101 ? 9.660 1.649 -2.028 1.00 97.94 101 ALA A O 1
ATOM 795 N N . TRP A 1 102 ? 11.544 1.670 -3.256 1.00 98.19 102 TRP A N 1
ATOM 796 C CA . TRP A 1 102 ? 12.232 0.614 -2.517 1.00 98.19 102 TRP A CA 1
ATOM 797 C C . TRP A 1 102 ? 12.391 0.936 -1.031 1.00 98.19 102 TRP A C 1
ATOM 799 O O . TRP A 1 102 ? 12.083 0.106 -0.178 1.00 98.19 102 TRP A O 1
ATOM 809 N N . ARG A 1 103 ? 12.849 2.153 -0.701 1.00 98.00 103 ARG A N 1
ATOM 810 C CA . ARG A 1 103 ? 12.997 2.579 0.699 1.00 98.00 103 ARG A CA 1
ATOM 811 C C . ARG A 1 103 ? 11.671 2.549 1.450 1.00 98.00 103 ARG A C 1
ATOM 813 O O . ARG A 1 103 ? 11.647 2.069 2.574 1.00 98.00 103 ARG A O 1
ATOM 820 N N . ARG A 1 104 ? 10.588 3.037 0.837 1.00 97.75 104 ARG A N 1
ATOM 821 C CA . ARG A 1 104 ? 9.250 3.023 1.446 1.00 97.75 104 ARG A CA 1
ATOM 822 C C . ARG A 1 104 ? 8.750 1.610 1.662 1.00 97.75 104 ARG A C 1
ATOM 824 O O . ARG A 1 104 ? 8.367 1.290 2.775 1.00 97.75 104 ARG A O 1
ATOM 831 N N . MET A 1 105 ? 8.841 0.767 0.636 1.00 97.88 105 MET A N 1
ATOM 832 C CA . MET A 1 105 ? 8.466 -0.642 0.721 1.00 97.88 105 MET A CA 1
ATOM 833 C C . MET A 1 105 ? 9.153 -1.337 1.904 1.00 97.88 105 MET A C 1
ATOM 835 O O . MET A 1 105 ? 8.486 -1.963 2.719 1.00 97.88 105 MET A O 1
ATOM 839 N N . LYS A 1 106 ? 10.470 -1.148 2.069 1.00 97.25 106 LYS A N 1
ATOM 840 C CA . LYS A 1 106 ? 11.245 -1.767 3.159 1.00 97.25 106 LYS A CA 1
ATOM 841 C C . LYS A 1 106 ? 10.833 -1.319 4.565 1.00 97.25 106 LYS A C 1
ATOM 843 O O . LYS A 1 106 ? 11.232 -1.976 5.525 1.00 97.25 106 LYS A O 1
ATOM 848 N N . LEU A 1 107 ? 10.114 -0.205 4.692 1.00 97.62 107 LEU A N 1
ATOM 849 C CA . LEU A 1 107 ? 9.651 0.320 5.973 1.00 97.62 107 LEU A CA 1
ATOM 850 C C . LEU A 1 107 ? 8.239 -0.141 6.333 1.00 97.62 107 LEU A C 1
ATOM 852 O O . LEU A 1 107 ? 7.918 -0.079 7.511 1.00 97.62 107 LEU A O 1
ATOM 856 N N . ILE A 1 108 ? 7.436 -0.641 5.386 1.00 98.12 108 ILE A N 1
ATOM 857 C CA . ILE A 1 108 ? 6.012 -0.944 5.615 1.00 98.12 108 ILE A CA 1
ATOM 858 C C . ILE A 1 108 ? 5.817 -1.918 6.782 1.00 98.12 108 ILE A C 1
ATOM 860 O O . ILE A 1 108 ? 5.177 -1.546 7.762 1.00 98.12 108 ILE A O 1
ATOM 864 N N . ASP A 1 109 ? 6.418 -3.114 6.726 1.00 97.56 109 ASP A N 1
ATOM 865 C CA . ASP A 1 109 ? 6.272 -4.117 7.797 1.00 97.56 109 ASP A CA 1
ATOM 866 C C . ASP A 1 109 ? 6.729 -3.558 9.150 1.00 97.56 109 ASP A C 1
ATOM 868 O O . ASP A 1 109 ? 6.064 -3.715 10.171 1.00 97.56 109 ASP A O 1
ATOM 872 N N . ARG A 1 110 ? 7.865 -2.848 9.153 1.00 97.88 110 ARG A N 1
ATOM 873 C CA . ARG A 1 110 ? 8.427 -2.244 10.365 1.00 97.88 110 ARG A CA 1
ATOM 874 C C . ARG A 1 110 ? 7.494 -1.183 10.944 1.00 97.88 110 ARG A C 1
ATOM 876 O O . ARG A 1 110 ? 7.363 -1.095 12.160 1.00 97.88 110 ARG A O 1
ATOM 883 N N . GLU A 1 111 ? 6.893 -0.351 10.101 1.00 97.94 111 GLU A N 1
ATOM 884 C CA . GLU A 1 111 ? 5.960 0.688 10.528 1.00 97.94 111 GLU A CA 1
ATOM 885 C C . GLU A 1 111 ? 4.672 0.076 11.074 1.00 97.94 111 GLU A C 1
ATOM 887 O O . GLU A 1 111 ? 4.237 0.490 12.147 1.00 97.94 111 GLU A O 1
ATOM 892 N N . ILE A 1 112 ? 4.112 -0.947 10.422 1.00 98.38 112 ILE A N 1
ATOM 893 C CA . ILE A 1 112 ? 2.931 -1.670 10.920 1.00 98.38 112 ILE A CA 1
ATOM 894 C C . ILE A 1 112 ? 3.220 -2.284 12.295 1.00 98.38 112 ILE A C 1
ATOM 896 O O . ILE A 1 112 ? 2.508 -1.994 13.257 1.00 98.38 112 ILE A O 1
ATOM 900 N N . GLN A 1 113 ? 4.314 -3.036 12.415 1.00 98.00 113 GLN A N 1
ATOM 901 C CA . GLN A 1 113 ? 4.711 -3.696 13.661 1.00 98.00 113 GLN A CA 1
ATOM 902 C C . GLN A 1 113 ? 5.027 -2.710 14.793 1.00 98.00 113 GLN A C 1
ATOM 904 O O . GLN A 1 113 ? 4.778 -2.986 15.961 1.00 98.00 113 GLN A O 1
ATOM 909 N N . LYS A 1 114 ? 5.555 -1.526 14.470 1.00 97.81 114 LYS A N 1
ATOM 910 C CA . LYS A 1 114 ? 5.880 -0.508 15.478 1.00 97.81 114 LYS A CA 1
ATOM 911 C C . LYS A 1 114 ? 4.676 0.344 15.884 1.00 97.81 114 LYS A C 1
ATOM 913 O O . LYS A 1 114 ? 4.626 0.810 17.019 1.00 97.81 114 LYS A O 1
ATOM 918 N N . THR A 1 115 ? 3.768 0.641 14.954 1.00 97.19 115 THR A N 1
ATOM 919 C CA . THR A 1 115 ? 2.775 1.717 15.135 1.00 97.19 115 THR A CA 1
ATOM 920 C C . THR A 1 115 ? 1.331 1.241 15.181 1.00 97.19 115 THR A C 1
ATOM 922 O O . THR A 1 115 ? 0.525 1.915 15.822 1.00 97.19 115 THR A O 1
ATOM 925 N N . ILE A 1 116 ? 1.013 0.112 14.543 1.00 98.06 116 ILE A N 1
ATOM 926 C CA . ILE A 1 116 ? -0.347 -0.432 14.464 1.00 98.06 116 ILE A CA 1
ATOM 927 C C . ILE A 1 116 ? -0.499 -1.615 15.417 1.00 98.06 116 ILE A C 1
ATOM 929 O O . ILE A 1 116 ? -1.313 -1.530 16.331 1.00 98.06 116 ILE A O 1
ATOM 933 N N . VAL A 1 117 ? 0.327 -2.660 15.276 1.00 98.00 117 VAL A N 1
ATOM 934 C CA . VAL A 1 117 ? 0.198 -3.923 16.036 1.00 98.00 117 VAL A CA 1
ATOM 935 C C . VAL A 1 117 ? 0.084 -3.711 17.558 1.00 98.00 117 VAL A C 1
ATOM 937 O O . VAL A 1 117 ? -0.876 -4.202 18.151 1.00 98.00 117 VAL A O 1
ATOM 940 N N . PRO A 1 118 ? 0.938 -2.901 18.219 1.00 98.00 118 PRO A N 1
ATOM 941 C CA . PRO A 1 118 ? 0.836 -2.711 19.666 1.00 98.00 118 PRO A CA 1
ATOM 942 C C . PRO A 1 118 ? -0.450 -1.999 20.100 1.00 98.00 118 PRO A C 1
ATOM 944 O O . PRO A 1 118 ? -0.891 -2.162 21.234 1.00 98.00 118 PRO A O 1
ATOM 947 N N . LYS A 1 119 ? -1.031 -1.178 19.217 1.00 97.81 119 LYS A N 1
ATOM 948 C CA . LYS A 1 119 ? -2.209 -0.362 19.517 1.00 97.81 119 LYS A CA 1
ATOM 949 C C . LYS A 1 119 ? -3.521 -1.033 19.132 1.00 97.81 119 LYS A C 1
ATOM 951 O O . LYS A 1 119 ? -4.540 -0.676 19.708 1.00 97.81 119 LYS A O 1
ATOM 956 N N . ILE A 1 120 ? -3.506 -1.946 18.160 1.00 97.56 120 ILE A N 1
ATOM 957 C CA . ILE A 1 120 ? -4.693 -2.708 17.761 1.00 97.56 120 ILE A CA 1
ATOM 958 C C . ILE A 1 120 ? -4.921 -3.925 18.656 1.00 97.56 120 ILE A C 1
ATOM 960 O O . ILE A 1 120 ? -6.057 -4.351 18.789 1.00 97.56 120 ILE A O 1
ATOM 964 N N . ARG A 1 121 ? -3.879 -4.429 19.338 1.00 96.62 121 ARG A N 1
ATOM 965 C CA . ARG A 1 121 ? -3.969 -5.565 20.271 1.00 96.62 121 ARG A CA 1
ATOM 966 C C . ARG A 1 121 ? -5.164 -5.507 21.244 1.00 96.62 121 ARG A C 1
ATOM 968 O O . ARG A 1 121 ? -5.825 -6.527 21.380 1.00 96.62 121 ARG A O 1
ATOM 975 N N . PRO A 1 122 ? -5.501 -4.369 21.888 1.00 97.38 122 PRO A N 1
ATOM 976 C CA . PRO A 1 122 ? -6.664 -4.288 22.782 1.00 97.38 122 PRO A CA 1
ATOM 977 C C . PRO A 1 122 ? -8.027 -4.460 22.094 1.00 97.38 122 PRO A C 1
ATOM 979 O O . PRO A 1 122 ? -9.023 -4.625 22.786 1.00 97.38 122 PRO A O 1
ATOM 982 N N . PHE A 1 123 ? -8.071 -4.375 20.763 1.00 96.75 123 PHE A N 1
ATOM 983 C CA . PHE A 1 123 ? -9.265 -4.536 19.929 1.00 96.75 123 PHE A CA 1
ATOM 984 C C . PHE A 1 123 ? -9.325 -5.917 19.266 1.00 96.75 123 PHE A C 1
ATOM 986 O O . PHE A 1 123 ? -10.247 -6.180 18.504 1.00 96.75 123 PHE A O 1
ATOM 993 N N . LEU A 1 124 ? -8.324 -6.779 19.487 1.00 95.31 124 LEU A N 1
ATOM 994 C CA . LEU A 1 124 ? -8.327 -8.133 18.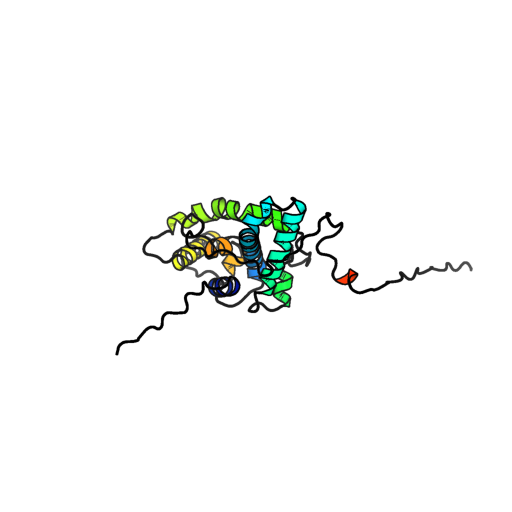946 1.00 95.31 124 LEU A CA 1
ATOM 995 C C . LEU A 1 124 ? -9.237 -9.007 19.809 1.00 95.31 124 LEU A C 1
ATOM 997 O O . LEU A 1 124 ? -8.830 -9.479 20.870 1.00 95.31 124 LEU A O 1
ATOM 1001 N N . ASP A 1 125 ? -10.461 -9.201 19.332 1.00 92.69 125 ASP A N 1
ATOM 1002 C CA . ASP A 1 125 ? -11.471 -10.055 19.946 1.00 92.69 125 ASP A CA 1
ATOM 1003 C C . ASP A 1 125 ? -11.731 -11.275 19.038 1.00 92.69 125 ASP A C 1
ATOM 1005 O O . ASP A 1 125 ? -12.020 -11.083 17.854 1.00 92.69 125 ASP A O 1
ATOM 1009 N N . PRO A 1 126 ? -11.605 -12.521 19.540 1.00 91.06 126 PRO A N 1
ATOM 1010 C CA . PRO A 1 126 ? -11.931 -13.727 18.777 1.00 91.06 126 PRO A CA 1
ATOM 1011 C C . PRO A 1 126 ? -13.381 -13.792 18.281 1.00 91.06 126 PRO A C 1
ATOM 1013 O O . PRO A 1 126 ? -13.641 -14.479 17.293 1.00 91.06 126 PRO A O 1
ATOM 1016 N N . ASP A 1 127 ? -14.302 -13.099 18.954 1.00 94.62 127 ASP A N 1
ATOM 1017 C CA . ASP A 1 127 ? -15.725 -13.084 18.615 1.00 94.62 127 ASP A CA 1
ATOM 1018 C C . ASP A 1 127 ? -16.072 -12.004 17.572 1.00 94.62 127 ASP A C 1
ATOM 1020 O O . ASP A 1 127 ? -17.176 -12.010 17.021 1.00 94.62 127 ASP A O 1
ATOM 1024 N N . LEU A 1 128 ? -15.136 -11.095 17.262 1.00 93.06 128 LEU A N 1
ATOM 1025 C CA . LEU A 1 128 ? -15.304 -10.046 16.255 1.00 93.06 128 LEU A CA 1
ATOM 1026 C C . LEU A 1 128 ? -14.575 -10.377 14.953 1.00 93.06 128 LEU A C 1
ATOM 1028 O O . LEU A 1 128 ? -13.473 -10.932 14.919 1.00 93.06 128 LEU A O 1
ATOM 1032 N N . GLY A 1 129 ? -15.172 -9.968 13.835 1.00 94.75 129 GLY A N 1
ATOM 1033 C CA . GLY A 1 129 ? -14.509 -10.071 12.541 1.00 94.75 129 GLY A CA 1
ATOM 1034 C C . GLY A 1 129 ? -13.341 -9.084 12.422 1.00 94.75 129 GLY A C 1
ATOM 1035 O O . GLY A 1 129 ? -13.409 -7.959 12.910 1.00 94.75 129 GLY A O 1
ATOM 1036 N N . HIS A 1 130 ? -12.300 -9.434 11.654 1.00 95.12 130 HIS A N 1
ATOM 1037 C CA . HIS A 1 130 ? -11.140 -8.552 11.394 1.00 95.12 130 HIS A CA 1
ATOM 1038 C C . HIS A 1 130 ? -11.528 -7.129 10.962 1.00 95.12 130 HIS A C 1
ATOM 1040 O O . HIS A 1 130 ? -10.902 -6.145 11.359 1.00 95.12 130 HIS A O 1
ATOM 1046 N N . LYS A 1 131 ? -12.583 -7.013 10.147 1.00 95.56 131 LYS A N 1
ATOM 1047 C CA . LYS A 1 131 ? -13.110 -5.722 9.699 1.00 95.56 131 LYS A CA 1
ATOM 1048 C C . LYS A 1 131 ? -13.628 -4.881 10.871 1.00 95.56 131 LYS A C 1
ATOM 1050 O O . LYS A 1 131 ? -13.345 -3.688 10.906 1.00 95.56 131 LYS A O 1
ATOM 1055 N N . GLU A 1 132 ? -14.362 -5.489 11.795 1.00 96.56 132 GLU A N 1
ATOM 1056 C CA . GLU A 1 132 ? -14.933 -4.818 12.967 1.00 96.56 132 GLU A CA 1
ATOM 1057 C C . GLU A 1 132 ? -13.818 -4.372 13.915 1.00 96.56 132 GLU A C 1
ATOM 1059 O O . GLU A 1 132 ? -13.755 -3.192 14.248 1.00 96.56 132 GLU A O 1
ATOM 1064 N N . CYS A 1 133 ? -12.840 -5.243 14.194 1.00 96.94 133 CYS A N 1
ATOM 1065 C CA . CYS A 1 133 ? -11.648 -4.888 14.973 1.00 96.94 133 CYS A CA 1
ATOM 1066 C C . CYS A 1 133 ? -10.895 -3.691 14.365 1.00 96.94 133 CYS A C 1
ATOM 1068 O O . CYS A 1 133 ? -10.456 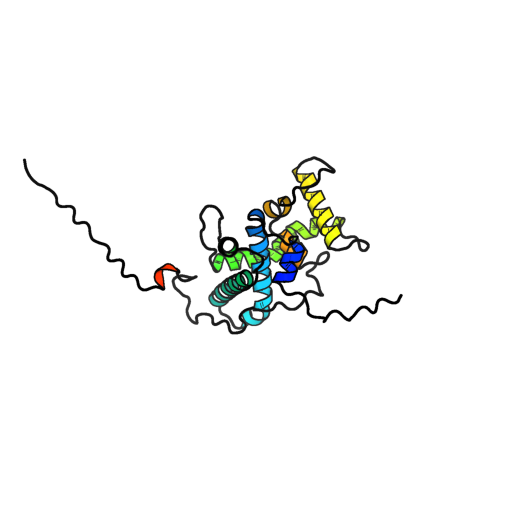-2.779 15.071 1.00 96.94 133 CYS A O 1
ATOM 1070 N N . CYS A 1 134 ? -10.749 -3.667 13.033 1.00 97.12 134 CYS A N 1
ATOM 1071 C CA . CYS A 1 134 ? -10.135 -2.542 12.332 1.00 97.12 134 CYS A CA 1
ATOM 1072 C C . CYS A 1 134 ? -10.962 -1.255 12.456 1.00 97.12 134 CYS A C 1
ATOM 1074 O O . CYS A 1 134 ? -10.384 -0.184 12.645 1.00 97.12 134 CYS A O 1
ATOM 1076 N N . ASP A 1 135 ? -12.286 -1.337 12.322 1.00 96.31 135 ASP A N 1
ATOM 1077 C CA . ASP A 1 135 ? -13.179 -0.177 12.391 1.00 96.31 135 ASP A CA 1
ATOM 1078 C C . ASP A 1 135 ? -13.198 0.424 13.813 1.00 96.31 135 ASP A C 1
ATOM 1080 O O . ASP A 1 135 ? -13.056 1.644 13.960 1.00 96.31 135 ASP A O 1
ATOM 1084 N N . ASP A 1 136 ? -13.230 -0.413 14.852 1.00 96.81 136 ASP A N 1
ATOM 1085 C CA . ASP A 1 136 ? -13.143 0.014 16.255 1.00 96.81 136 ASP A CA 1
ATOM 1086 C C . ASP A 1 136 ? -11.789 0.653 16.582 1.00 96.81 136 ASP A C 1
ATOM 1088 O O . ASP A 1 136 ? -11.722 1.713 17.217 1.00 96.81 136 ASP A O 1
ATOM 1092 N N . PHE A 1 137 ? -10.694 0.071 16.083 1.00 97.56 137 PHE A N 1
ATOM 1093 C CA . PHE A 1 137 ? -9.365 0.660 16.217 1.00 97.56 137 PHE A CA 1
ATOM 1094 C C . PHE A 1 137 ? -9.287 2.052 15.572 1.00 97.56 137 PHE A C 1
ATOM 1096 O O . PHE A 1 137 ? -8.761 2.993 16.176 1.00 97.56 137 PHE A O 1
ATOM 1103 N N . ILE A 1 138 ? -9.813 2.218 14.355 1.00 97.50 138 ILE A N 1
ATOM 1104 C CA . ILE A 1 138 ? -9.816 3.514 13.662 1.00 97.50 138 ILE A CA 1
ATOM 1105 C C . ILE A 1 138 ? -10.642 4.544 14.425 1.00 97.50 138 ILE A C 1
ATOM 1107 O O . ILE A 1 138 ? -10.187 5.681 14.599 1.00 97.50 138 ILE A O 1
ATOM 1111 N N . GLN A 1 139 ? -11.819 4.151 14.911 1.00 97.75 139 GLN A N 1
ATOM 1112 C CA . GLN A 1 139 ? -12.666 5.008 15.731 1.00 97.75 139 GLN A CA 1
ATOM 1113 C C . GLN A 1 139 ? -11.926 5.438 17.008 1.00 97.75 139 GLN A C 1
ATOM 1115 O O . GLN A 1 139 ? -11.866 6.632 17.300 1.00 97.75 139 GLN A O 1
ATOM 1120 N N . SER A 1 140 ? -11.247 4.517 17.697 1.00 97.56 140 SER A N 1
ATOM 1121 C CA . SER A 1 140 ? -10.383 4.828 18.844 1.00 97.56 140 SER A CA 1
ATOM 1122 C C . SER A 1 140 ? -9.281 5.841 18.508 1.00 97.56 140 SER A C 1
ATOM 1124 O O . SER A 1 140 ? -9.084 6.811 19.247 1.00 97.56 140 SER A O 1
ATOM 1126 N N . GLN A 1 141 ? -8.563 5.657 17.393 1.00 97.69 141 GLN A N 1
ATOM 1127 C CA . GLN A 1 141 ? -7.513 6.599 16.993 1.00 97.69 141 GLN A CA 1
ATOM 1128 C C . GLN A 1 141 ? -8.091 7.985 16.666 1.00 97.69 141 GLN A C 1
ATOM 1130 O O . GLN A 1 141 ? -7.464 8.999 16.980 1.00 97.69 141 GLN A O 1
ATOM 1135 N N . TYR A 1 142 ? -9.282 8.052 16.064 1.00 98.00 142 TYR A N 1
ATOM 1136 C CA . TYR A 1 142 ? -9.960 9.317 15.788 1.00 98.00 142 TYR A CA 1
ATOM 1137 C C . TYR A 1 142 ? -10.381 10.042 17.068 1.00 98.00 142 TYR A C 1
ATOM 1139 O O . TYR A 1 142 ? -10.164 11.249 17.190 1.00 98.00 142 TYR A O 1
ATOM 1147 N N . GLU A 1 143 ? -10.960 9.333 18.034 1.00 97.56 143 GLU A N 1
ATOM 1148 C CA . GLU A 1 143 ? -11.366 9.907 19.322 1.00 97.56 143 GLU A CA 1
ATOM 1149 C C . GLU A 1 143 ? -10.164 10.435 20.106 1.00 97.56 143 GLU A C 1
ATOM 1151 O O . GLU A 1 143 ? -10.223 11.539 20.644 1.00 97.56 143 GLU A O 1
ATOM 1156 N N . ALA A 1 144 ? -9.042 9.708 20.087 1.00 96.62 144 ALA A N 1
ATOM 1157 C CA . ALA A 1 144 ? -7.804 10.139 20.730 1.00 96.62 144 ALA A CA 1
ATOM 1158 C C . ALA A 1 144 ? -7.247 11.448 20.140 1.00 96.62 144 ALA A C 1
ATOM 1160 O O . ALA A 1 144 ? -6.712 12.276 20.873 1.00 96.62 144 ALA A O 1
ATOM 1161 N N . VAL A 1 145 ? -7.376 11.652 18.823 1.00 95.81 145 VAL A N 1
ATOM 1162 C CA . VAL A 1 145 ? -6.904 12.873 18.144 1.00 95.81 145 VAL A CA 1
ATOM 1163 C C . VAL A 1 145 ? -7.914 14.017 18.245 1.00 95.81 145 VAL A C 1
ATOM 1165 O O . VAL A 1 145 ? -7.525 15.174 18.380 1.00 95.81 145 VAL A O 1
ATOM 1168 N N . SER A 1 146 ? -9.210 13.718 18.154 1.00 96.12 146 SER A N 1
ATOM 1169 C CA . SER A 1 146 ? -10.272 14.730 18.177 1.00 96.12 146 SER A CA 1
ATOM 1170 C C . SER A 1 146 ? -10.651 15.189 19.586 1.00 96.12 146 SER A C 1
ATOM 1172 O O . SER A 1 146 ? -11.228 16.265 19.724 1.00 96.12 146 SER A O 1
ATOM 1174 N N . GLY A 1 147 ? -10.358 14.387 20.614 1.00 96.19 147 GLY A N 1
ATOM 1175 C CA . GLY A 1 147 ? -10.738 14.642 22.005 1.00 96.19 147 GLY A CA 1
ATOM 1176 C C . GLY A 1 147 ? -12.230 14.442 22.299 1.00 96.19 147 GLY A C 1
ATOM 1177 O O . GLY A 1 147 ? -12.677 14.776 23.393 1.00 96.19 147 GLY A O 1
ATOM 1178 N N . VAL A 1 148 ? -13.015 13.920 21.346 1.00 95.44 148 VAL A N 1
ATOM 1179 C CA . VAL A 1 148 ? -14.472 13.761 21.483 1.00 95.44 148 VAL A CA 1
ATOM 1180 C C . VAL A 1 148 ? -14.862 12.295 21.335 1.00 95.44 148 VAL A C 1
ATOM 1182 O O . VAL A 1 148 ? -14.903 11.764 20.227 1.00 95.44 148 VAL A O 1
ATOM 1185 N N . ARG A 1 149 ? -15.197 11.656 22.459 1.00 96.12 149 ARG A N 1
ATOM 1186 C CA . ARG A 1 149 ? -15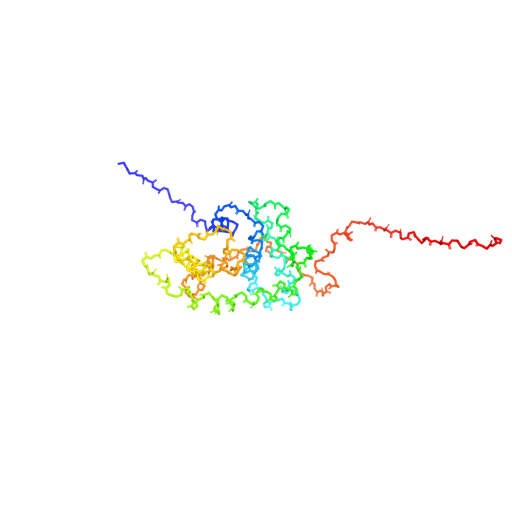.666 10.263 22.507 1.00 96.12 149 ARG A CA 1
ATOM 1187 C C . ARG A 1 149 ? -17.025 10.102 21.814 1.00 96.12 149 ARG A C 1
ATOM 1189 O O . ARG A 1 149 ? -17.895 10.958 21.956 1.00 96.12 149 ARG A O 1
ATOM 1196 N N . GLY A 1 150 ? -17.218 9.009 21.081 1.00 94.25 150 GLY A N 1
ATOM 1197 C CA . GLY A 1 150 ? -18.458 8.666 20.377 1.00 94.25 150 GLY A CA 1
ATOM 1198 C C . GLY A 1 150 ? -18.705 9.456 19.089 1.00 94.25 150 GLY A C 1
ATOM 1199 O O . GLY A 1 150 ? -19.669 9.184 18.370 1.00 94.25 150 GLY A O 1
ATOM 1200 N N . LYS A 1 151 ? -17.853 10.433 18.753 1.00 95.19 151 LYS A N 1
ATOM 1201 C CA . LYS A 1 151 ? -17.983 11.175 17.499 1.00 95.19 151 LYS A CA 1
ATOM 1202 C C . LYS A 1 151 ? -17.515 10.295 16.349 1.00 95.19 151 LYS A C 1
ATOM 1204 O O . LYS A 1 151 ? -16.332 9.986 16.256 1.00 95.19 151 LYS A O 1
ATOM 1209 N N . LYS A 1 152 ? -18.421 9.947 15.435 1.00 95.31 152 LYS A N 1
ATOM 1210 C CA . LYS A 1 152 ? -18.079 9.167 14.240 1.00 95.31 152 LYS A CA 1
ATOM 1211 C C . LYS A 1 152 ? -16.969 9.851 13.437 1.00 95.31 152 LYS A C 1
ATOM 1213 O O . LYS A 1 152 ? -17.082 11.034 13.097 1.00 95.31 152 LYS A O 1
ATOM 1218 N N . HIS A 1 153 ? -15.916 9.106 13.113 1.00 94.50 153 HIS A N 1
ATOM 1219 C CA . HIS A 1 153 ? -14.829 9.632 12.294 1.00 94.50 153 HIS A CA 1
ATOM 1220 C C . HIS A 1 153 ? -15.299 9.946 10.855 1.00 94.50 153 HIS A C 1
ATOM 1222 O O . HIS A 1 153 ? -16.149 9.241 10.299 1.00 94.50 153 HIS A O 1
ATOM 1228 N N . PRO A 1 154 ? -14.749 10.982 10.191 1.00 94.56 154 PRO A N 1
ATOM 1229 C CA . PRO A 1 154 ? -14.977 11.198 8.764 1.00 94.56 154 PRO A CA 1
ATOM 1230 C C . PRO A 1 154 ? -14.480 10.008 7.930 1.00 94.56 154 PRO A C 1
ATOM 1232 O O . PRO A 1 154 ? -13.422 9.447 8.222 1.00 94.56 154 PRO A O 1
ATOM 1235 N N . THR A 1 155 ? -15.181 9.666 6.843 1.00 89.62 155 THR A N 1
ATOM 1236 C CA . THR A 1 155 ? -14.872 8.495 5.992 1.00 89.62 155 THR A CA 1
ATOM 1237 C C . THR A 1 155 ? -13.430 8.471 5.484 1.00 89.62 155 THR A C 1
ATOM 1239 O O . THR A 1 155 ? -12.829 7.413 5.374 1.00 89.62 155 THR A O 1
ATOM 1242 N N . VAL A 1 156 ? -12.849 9.637 5.190 1.00 93.56 156 VAL A N 1
ATOM 1243 C CA . VAL A 1 156 ? -11.488 9.736 4.633 1.00 93.56 156 VAL A CA 1
ATOM 1244 C C . VAL A 1 156 ? -10.401 10.008 5.676 1.00 93.56 156 VAL A C 1
ATOM 1246 O O . VAL A 1 156 ? -9.239 10.229 5.321 1.00 93.56 156 VAL A O 1
ATOM 1249 N N . TRP A 1 157 ? -10.769 10.043 6.960 1.00 95.62 157 TRP A N 1
ATOM 1250 C CA . TRP A 1 157 ? -9.857 10.440 8.029 1.00 95.62 157 TRP A CA 1
ATOM 1251 C C . TRP A 1 157 ? -8.681 9.469 8.163 1.00 95.62 157 TRP A C 1
ATOM 1253 O O . TRP A 1 157 ? -7.534 9.927 8.203 1.00 95.62 157 TRP A O 1
ATOM 1263 N N . GLU A 1 158 ? -8.951 8.156 8.138 1.00 95.25 158 GLU A N 1
ATOM 1264 C CA . GLU A 1 158 ? -7.913 7.122 8.253 1.00 95.25 158 GLU A CA 1
ATOM 1265 C C . GLU A 1 158 ? -6.860 7.254 7.148 1.00 95.25 158 GLU A C 1
ATOM 1267 O O . GLU A 1 158 ? -5.667 7.141 7.409 1.00 95.25 158 GLU A O 1
ATOM 1272 N N . TYR A 1 159 ? -7.257 7.608 5.926 1.00 95.19 159 TYR A N 1
ATOM 1273 C CA . TYR A 1 159 ? -6.309 7.719 4.820 1.00 95.19 159 TYR A CA 1
ATOM 1274 C C . TYR A 1 159 ? -5.417 8.950 4.910 1.00 95.19 159 TYR A C 1
ATOM 1276 O O . TYR A 1 159 ? -4.305 8.938 4.400 1.00 95.19 159 TYR A O 1
ATOM 1284 N N . SER A 1 160 ? -5.880 10.007 5.575 1.00 91.75 160 SER A N 1
ATOM 1285 C CA . SER A 1 160 ? -5.072 11.214 5.767 1.00 91.75 160 SER A CA 1
ATOM 1286 C C . SER A 1 160 ? -4.094 11.080 6.941 1.00 91.75 160 SER A C 1
ATOM 1288 O O . SER A 1 160 ? -3.009 11.659 6.896 1.00 91.75 160 SER A O 1
ATOM 1290 N N . HIS A 1 161 ? -4.448 10.306 7.973 1.00 94.50 161 HIS A N 1
ATOM 1291 C CA . HIS A 1 161 ? -3.709 10.262 9.245 1.00 94.50 161 HIS A CA 1
ATOM 1292 C C . HIS A 1 161 ? -2.987 8.932 9.495 1.00 94.50 161 HIS A C 1
ATOM 1294 O O . HIS A 1 161 ? -1.974 8.902 10.189 1.00 94.50 161 HIS A O 1
ATOM 1300 N N . LEU A 1 162 ? -3.458 7.839 8.893 1.00 95.62 162 LEU A N 1
ATOM 1301 C CA . LEU A 1 162 ? -2.993 6.469 9.114 1.00 95.62 162 LEU A CA 1
ATOM 1302 C C . LEU A 1 162 ? -2.707 5.776 7.773 1.00 95.62 162 LEU A C 1
ATOM 1304 O O . LEU A 1 162 ? -3.213 4.700 7.471 1.00 95.62 162 LEU A O 1
ATOM 1308 N N . ASN A 1 163 ? -1.848 6.392 6.955 1.00 94.19 163 ASN A N 1
ATOM 1309 C CA . ASN A 1 163 ? -1.541 5.925 5.595 1.00 94.19 163 ASN A CA 1
ATOM 1310 C C . ASN A 1 163 ? -1.129 4.440 5.511 1.00 94.19 163 ASN A C 1
ATOM 1312 O O . ASN A 1 163 ? -1.403 3.777 4.514 1.00 94.19 163 ASN A O 1
ATOM 1316 N N . ILE A 1 164 ? -0.447 3.923 6.537 1.00 96.75 164 ILE A N 1
ATOM 1317 C CA . ILE A 1 164 ? 0.020 2.531 6.578 1.00 96.75 164 ILE A CA 1
ATOM 1318 C C . ILE A 1 164 ? -1.093 1.540 6.955 1.00 96.75 164 ILE A C 1
ATOM 1320 O O . ILE A 1 164 ? -0.986 0.353 6.660 1.00 96.75 164 ILE A O 1
ATOM 1324 N N . PHE A 1 165 ? -2.180 2.016 7.569 1.00 98.12 165 PHE A N 1
ATOM 1325 C CA . PHE A 1 165 ? -3.222 1.157 8.125 1.00 98.12 165 PHE A CA 1
ATOM 1326 C C . PHE A 1 165 ? -3.987 0.381 7.055 1.00 98.12 165 PHE A C 1
ATOM 1328 O O . PHE A 1 165 ? -4.369 -0.758 7.288 1.00 98.12 165 PHE A O 1
ATOM 1335 N N . LEU A 1 166 ? -4.133 0.932 5.846 1.00 98.12 166 LEU A N 1
ATOM 1336 C CA . LEU A 1 166 ? -4.755 0.195 4.745 1.00 98.12 166 LEU A CA 1
ATOM 1337 C C . LEU A 1 166 ? -3.971 -1.082 4.386 1.00 98.12 166 LEU A C 1
ATOM 1339 O O . LEU A 1 166 ? -4.578 -2.095 4.057 1.00 98.12 166 LEU A O 1
ATOM 1343 N N . ALA A 1 167 ? -2.637 -1.061 4.494 1.00 98.38 167 ALA A N 1
ATOM 1344 C CA . ALA A 1 167 ? -1.824 -2.260 4.294 1.00 98.38 167 ALA A CA 1
ATOM 1345 C C . ALA A 1 167 ? -2.019 -3.273 5.431 1.00 98.38 167 ALA A C 1
ATOM 1347 O O . ALA A 1 167 ? -2.134 -4.462 5.153 1.00 98.38 167 ALA A O 1
ATOM 1348 N N . TYR A 1 168 ? -2.142 -2.815 6.683 1.00 98.56 168 TYR A N 1
ATOM 1349 C CA . TYR A 1 168 ? -2.535 -3.691 7.792 1.00 98.56 168 TYR A CA 1
ATOM 1350 C C . TYR A 1 168 ? -3.898 -4.345 7.514 1.00 98.56 168 TYR A C 1
ATOM 1352 O O . TYR A 1 168 ? -3.991 -5.565 7.437 1.00 98.56 168 TYR A O 1
ATOM 1360 N N . ARG A 1 169 ? -4.926 -3.537 7.228 1.00 97.56 169 ARG A N 1
ATOM 1361 C CA . ARG A 1 169 ? -6.296 -3.997 6.951 1.00 97.56 169 ARG A CA 1
ATOM 1362 C C . ARG A 1 169 ? -6.348 -5.043 5.828 1.00 97.56 169 ARG A C 1
ATOM 1364 O O . ARG A 1 169 ? -7.146 -5.968 5.899 1.00 97.56 169 ARG A O 1
ATOM 1371 N N . MET A 1 170 ? -5.501 -4.910 4.803 1.00 97.69 170 MET A N 1
ATOM 1372 C CA . MET A 1 170 ? -5.476 -5.819 3.651 1.00 97.69 170 MET A CA 1
ATOM 1373 C C . MET A 1 170 ? -4.638 -7.087 3.828 1.00 97.69 170 MET A C 1
ATOM 1375 O O . MET A 1 170 ? -4.934 -8.079 3.156 1.00 97.69 170 MET A O 1
ATOM 1379 N N . PHE A 1 171 ? -3.568 -7.055 4.621 1.00 98.12 171 PHE A N 1
ATOM 1380 C CA . PHE A 1 171 ? -2.545 -8.110 4.604 1.00 98.12 171 PHE A CA 1
ATOM 1381 C C . PHE A 1 171 ? -2.266 -8.747 5.960 1.00 98.12 171 PHE A C 1
ATOM 1383 O O . PHE A 1 171 ? -1.523 -9.720 6.008 1.00 98.12 171 PHE A O 1
ATOM 1390 N N . TYR A 1 172 ? -2.821 -8.210 7.041 1.00 98.19 172 TYR A N 1
ATOM 1391 C CA . TYR A 1 172 ? -2.616 -8.712 8.392 1.00 98.19 172 TYR A CA 1
ATOM 1392 C C . TYR A 1 172 ? -3.914 -9.277 8.948 1.00 98.19 172 TYR A C 1
ATOM 1394 O O . TYR A 1 172 ? -4.994 -8.804 8.597 1.00 98.19 172 TYR A O 1
ATOM 1402 N N . LEU A 1 173 ? -3.777 -10.254 9.837 1.00 96.38 173 LEU A N 1
ATOM 1403 C CA . LEU A 1 173 ? -4.843 -10.788 10.670 1.00 96.38 173 LEU A CA 1
ATOM 1404 C C . LEU A 1 173 ? -4.298 -10.891 12.096 1.00 96.38 173 LEU A C 1
ATOM 1406 O O . LEU A 1 173 ? -3.316 -11.589 12.347 1.00 96.38 173 LEU A O 1
ATOM 1410 N N . GLY A 1 174 ? -4.901 -10.156 13.028 1.00 96.19 174 GLY A N 1
ATOM 1411 C CA . GLY A 1 174 ? -4.356 -10.044 14.379 1.00 96.19 174 GLY A CA 1
ATOM 1412 C C . GLY A 1 174 ? -3.005 -9.323 14.395 1.00 96.19 174 GLY A C 1
ATOM 1413 O O . GLY A 1 174 ? -2.899 -8.170 13.972 1.00 96.19 174 GLY A O 1
ATOM 1414 N N . GLU A 1 175 ? -1.967 -9.976 14.911 1.00 97.25 175 GLU A N 1
ATOM 1415 C CA . GLU A 1 175 ? -0.628 -9.380 15.064 1.00 97.25 175 GLU A CA 1
ATOM 1416 C C . GLU A 1 175 ? 0.325 -9.694 13.900 1.00 97.25 175 GLU A C 1
ATOM 1418 O O . GLU A 1 175 ? 1.363 -9.040 13.739 1.00 97.25 175 GLU A O 1
ATOM 1423 N N . ASP A 1 176 ? -0.054 -10.645 13.050 1.00 97.50 176 ASP A N 1
ATOM 1424 C CA . ASP A 1 176 ? 0.794 -11.210 12.011 1.00 97.50 176 ASP A CA 1
ATOM 1425 C C . ASP A 1 176 ? 0.215 -10.982 10.613 1.00 97.50 176 ASP A C 1
ATOM 1427 O O . ASP A 1 176 ? -0.938 -10.582 10.430 1.00 97.50 176 ASP A O 1
ATOM 1431 N N . VAL A 1 177 ? 1.052 -11.213 9.601 1.00 97.31 177 VAL A N 1
ATOM 1432 C CA . VAL A 1 177 ? 0.586 -11.289 8.212 1.00 97.31 177 VAL A CA 1
ATOM 1433 C C . VAL A 1 177 ? -0.417 -12.434 8.120 1.00 97.31 177 VAL A C 1
ATOM 1435 O O . VAL A 1 177 ? -0.152 -13.519 8.633 1.00 97.31 177 VAL A O 1
ATOM 1438 N N . ASP A 1 178 ? -1.543 -12.186 7.456 1.00 96.88 178 ASP A N 1
ATOM 1439 C CA . ASP A 1 178 ? -2.617 -13.159 7.287 1.00 96.88 178 ASP A CA 1
ATOM 1440 C C . ASP A 1 178 ? -2.052 -14.478 6.711 1.00 96.88 178 ASP A C 1
ATOM 1442 O O . ASP A 1 178 ? -1.507 -14.479 5.598 1.00 96.88 178 ASP A O 1
ATOM 1446 N N . PRO A 1 179 ? -2.130 -15.601 7.452 1.00 94.56 179 PRO A N 1
ATOM 1447 C CA . PRO A 1 179 ? -1.562 -16.873 7.014 1.00 94.56 179 PRO A CA 1
ATOM 1448 C C . PRO A 1 179 ? -2.321 -17.474 5.825 1.00 94.56 179 PRO A C 1
ATOM 1450 O O . PRO A 1 179 ? -1.776 -18.329 5.128 1.00 94.56 179 PRO A O 1
ATOM 1453 N N . LEU A 1 180 ? -3.556 -17.025 5.581 1.00 93.94 180 LEU A N 1
ATOM 1454 C CA . LEU A 1 180 ? -4.406 -17.453 4.471 1.00 93.94 180 LEU A CA 1
ATOM 1455 C C . LEU A 1 180 ? -4.312 -16.504 3.271 1.00 93.94 180 LEU A C 1
ATOM 1457 O O . LEU A 1 180 ? -5.069 -16.627 2.308 1.00 93.94 180 LEU A O 1
ATOM 1461 N N . LEU A 1 181 ? -3.381 -15.549 3.304 1.00 93.31 181 LEU A N 1
ATOM 1462 C CA . LEU A 1 181 ? -3.234 -14.568 2.246 1.00 93.31 181 LEU A CA 1
ATOM 1463 C C . LEU A 1 181 ? -2.797 -15.251 0.934 1.00 93.31 181 LEU A C 1
ATOM 1465 O O . LEU A 1 181 ? -1.708 -15.835 0.880 1.00 93.31 181 LEU A O 1
ATOM 1469 N N . PRO A 1 182 ? -3.572 -15.128 -0.161 1.00 92.75 182 PRO A N 1
ATOM 1470 C CA . PRO A 1 182 ? -3.276 -15.823 -1.408 1.00 92.75 182 PRO A CA 1
ATOM 1471 C C . PRO A 1 182 ? -1.963 -15.331 -2.008 1.00 92.75 182 PRO A C 1
ATOM 1473 O O . PRO A 1 182 ? -1.583 -14.168 -1.828 1.00 92.75 182 PRO A O 1
ATOM 1476 N N . SER A 1 183 ? -1.261 -16.195 -2.745 1.00 93.00 183 SER A N 1
ATOM 1477 C CA . SER A 1 183 ? -0.003 -15.824 -3.398 1.00 93.00 183 SER A CA 1
ATOM 1478 C C . SER A 1 183 ? -0.195 -14.618 -4.320 1.00 93.00 183 SER A C 1
ATOM 1480 O O . SER A 1 183 ? -1.095 -14.591 -5.161 1.00 93.00 183 SER A O 1
ATOM 1482 N N . ALA A 1 184 ? 0.671 -13.616 -4.167 1.00 96.31 184 ALA A N 1
ATOM 1483 C CA . ALA A 1 184 ? 0.634 -12.420 -4.998 1.00 96.31 184 ALA A CA 1
ATOM 1484 C C . ALA A 1 184 ? 1.005 -12.761 -6.450 1.00 96.31 184 ALA A C 1
ATOM 1486 O O . ALA A 1 184 ? 1.930 -13.537 -6.700 1.00 96.31 184 ALA A O 1
ATOM 1487 N N . LYS A 1 185 ? 0.285 -12.174 -7.410 1.00 95.25 185 LYS A N 1
ATOM 1488 C CA . LYS A 1 185 ? 0.458 -12.436 -8.847 1.00 95.25 185 LYS A CA 1
ATOM 1489 C C . LYS A 1 185 ? 0.995 -11.184 -9.539 1.00 95.25 185 LYS A C 1
ATOM 1491 O O . LYS A 1 185 ? 0.335 -10.147 -9.532 1.00 95.25 185 LYS A O 1
ATOM 1496 N N . ASP A 1 186 ? 2.183 -11.277 -10.143 1.00 96.00 186 ASP A N 1
ATOM 1497 C CA . ASP A 1 186 ? 2.733 -10.205 -10.989 1.00 96.00 186 ASP A CA 1
ATOM 1498 C C . ASP A 1 186 ? 1.857 -10.064 -12.247 1.00 96.00 186 ASP A C 1
ATOM 1500 O O . ASP A 1 186 ? 1.735 -11.041 -12.993 1.00 96.00 186 ASP A O 1
ATOM 1504 N N . PRO A 1 187 ? 1.263 -8.887 -12.526 1.00 96.38 187 PRO A N 1
ATOM 1505 C CA . PRO A 1 187 ? 0.503 -8.676 -13.757 1.00 96.38 187 PRO A CA 1
ATOM 1506 C C . PRO A 1 187 ? 1.346 -8.852 -15.029 1.00 96.38 187 PRO A C 1
ATOM 1508 O O . PRO A 1 187 ? 0.795 -9.077 -16.103 1.00 96.38 187 PRO A O 1
ATOM 1511 N N . ASN A 1 188 ? 2.676 -8.755 -14.919 1.00 96.50 188 ASN A N 1
ATOM 1512 C CA . ASN A 1 188 ? 3.616 -8.978 -16.010 1.00 96.50 188 ASN A CA 1
ATOM 1513 C C . ASN A 1 188 ? 4.718 -9.974 -15.586 1.00 96.50 188 ASN A C 1
ATOM 1515 O O . ASN A 1 188 ? 5.840 -9.569 -15.264 1.00 96.50 188 ASN A O 1
ATOM 1519 N N . PRO A 1 189 ? 4.446 -11.293 -15.617 1.00 93.06 189 PRO A N 1
ATOM 1520 C CA . PRO A 1 189 ? 5.406 -12.307 -15.169 1.00 93.06 189 PRO A CA 1
ATOM 1521 C C . PRO A 1 189 ? 6.695 -12.323 -16.009 1.00 93.06 189 PRO A C 1
ATOM 1523 O O . PRO A 1 189 ? 7.771 -12.637 -15.499 1.00 93.06 189 PRO A O 1
ATOM 1526 N N . ASN A 1 190 ? 6.610 -11.895 -17.271 1.00 94.62 190 ASN A N 1
ATOM 1527 C CA . ASN A 1 190 ? 7.721 -11.856 -18.222 1.00 94.62 190 ASN A CA 1
ATOM 1528 C C . ASN A 1 190 ? 8.517 -10.539 -18.170 1.00 94.62 190 ASN A C 1
ATOM 1530 O O . ASN A 1 190 ? 9.247 -10.219 -19.109 1.00 94.62 190 ASN A O 1
ATOM 1534 N N . ARG A 1 191 ? 8.387 -9.761 -17.085 1.00 93.56 191 ARG A N 1
ATOM 1535 C CA . ARG A 1 191 ? 9.077 -8.477 -16.914 1.00 93.56 191 ARG A CA 1
ATOM 1536 C C . ARG A 1 191 ? 10.580 -8.599 -17.156 1.00 93.56 191 ARG A C 1
ATOM 1538 O O . ARG A 1 191 ? 11.286 -9.312 -16.436 1.00 93.56 191 ARG A O 1
ATOM 1545 N N . VAL A 1 192 ? 11.061 -7.811 -18.113 1.00 93.94 192 VAL A N 1
ATOM 1546 C CA . VAL A 1 192 ? 12.482 -7.653 -18.422 1.00 93.94 192 VAL A CA 1
ATOM 1547 C C . VAL A 1 192 ? 13.016 -6.426 -17.696 1.00 93.94 192 VAL A C 1
ATOM 1549 O O . VAL A 1 192 ? 12.495 -5.326 -17.852 1.00 93.94 192 VAL A O 1
ATOM 1552 N N . VAL A 1 193 ? 14.082 -6.609 -16.919 1.00 94.94 193 VAL A N 1
ATOM 1553 C CA . VAL A 1 193 ? 14.805 -5.510 -16.269 1.00 94.94 193 VAL A CA 1
ATOM 1554 C C . VAL A 1 193 ? 16.135 -5.246 -16.976 1.00 94.94 193 VAL A C 1
ATOM 1556 O O . VAL A 1 193 ? 16.788 -6.194 -17.419 1.00 94.94 193 VAL A O 1
ATOM 1559 N N . PRO A 1 194 ? 16.599 -3.986 -17.062 1.00 94.94 194 PRO A N 1
ATOM 1560 C CA . PRO A 1 194 ? 17.865 -3.670 -17.714 1.00 94.94 194 PRO A CA 1
ATOM 1561 C C . PRO A 1 194 ? 19.064 -4.403 -17.094 1.00 94.94 194 PRO A C 1
ATOM 1563 O O . PRO A 1 194 ? 19.214 -4.473 -15.871 1.00 94.94 194 PRO A O 1
ATOM 1566 N N . ASN A 1 195 ? 19.976 -4.892 -17.937 1.00 95.69 195 ASN A N 1
ATOM 1567 C CA . ASN A 1 195 ? 21.221 -5.540 -17.494 1.00 95.69 195 ASN A CA 1
ATOM 1568 C C . ASN A 1 195 ? 22.266 -4.544 -16.958 1.00 95.69 195 ASN A C 1
ATOM 1570 O O . ASN A 1 195 ? 23.132 -4.905 -16.154 1.00 95.69 195 ASN A O 1
ATOM 1574 N N . LYS A 1 196 ? 22.179 -3.279 -17.384 1.00 96.00 196 LYS A N 1
ATOM 1575 C CA . LYS A 1 196 ? 23.011 -2.160 -16.922 1.00 96.00 196 LYS A CA 1
ATOM 1576 C C . LYS A 1 196 ? 22.126 -1.115 -16.248 1.00 96.00 196 LYS A C 1
ATOM 1578 O O . LYS A 1 196 ? 20.975 -0.940 -16.640 1.00 96.00 196 LYS A O 1
ATOM 1583 N N . LYS A 1 197 ? 22.660 -0.424 -15.237 1.00 94.12 197 LYS A N 1
ATOM 1584 C CA . LYS A 1 197 ? 21.932 0.643 -14.542 1.00 94.12 197 LYS A CA 1
ATOM 1585 C C . LYS A 1 197 ? 21.681 1.801 -15.524 1.00 94.12 197 LYS A C 1
ATOM 1587 O O . LYS A 1 197 ? 22.659 2.341 -16.040 1.00 94.12 197 LYS A O 1
ATOM 1592 N N . PRO A 1 198 ? 20.421 2.186 -15.785 1.00 93.12 198 PRO A N 1
ATOM 1593 C CA . PRO A 1 198 ? 20.125 3.336 -16.631 1.00 93.12 198 PRO A CA 1
ATOM 1594 C C . PRO A 1 198 ? 20.542 4.641 -15.938 1.00 93.12 198 PRO A C 1
ATOM 1596 O O . PRO A 1 198 ? 20.537 4.725 -14.707 1.00 93.12 198 PRO A O 1
ATOM 1599 N N . ALA A 1 199 ? 20.889 5.660 -16.727 1.00 91.56 199 ALA A N 1
ATOM 1600 C CA . ALA A 1 199 ? 21.221 6.987 -16.203 1.00 91.56 199 ALA A CA 1
ATOM 1601 C C . ALA A 1 199 ? 19.996 7.686 -15.586 1.00 91.56 199 ALA A C 1
ATOM 1603 O O . ALA A 1 199 ? 20.112 8.331 -14.546 1.00 91.56 199 ALA A O 1
ATOM 1604 N N . VAL A 1 200 ? 18.819 7.509 -16.198 1.00 88.00 200 VAL A N 1
ATOM 1605 C CA . VAL A 1 200 ? 17.534 8.072 -15.757 1.00 88.00 200 VAL A CA 1
ATOM 1606 C C . VAL A 1 200 ? 16.485 6.958 -15.733 1.00 88.00 200 VAL A C 1
ATOM 1608 O O . VAL A 1 200 ? 16.410 6.168 -16.675 1.00 88.00 200 VAL A O 1
ATOM 1611 N N . TYR A 1 201 ? 15.707 6.870 -14.648 1.00 88.50 201 TYR A N 1
ATOM 1612 C CA . TYR A 1 201 ? 14.591 5.927 -14.530 1.00 88.50 201 TYR A CA 1
ATOM 1613 C C . TYR A 1 201 ? 13.477 6.447 -13.597 1.00 88.50 201 TYR A C 1
ATOM 1615 O O . TYR A 1 201 ? 13.800 6.886 -12.485 1.00 88.50 201 TYR A O 1
ATOM 1623 N N . PRO A 1 202 ? 12.187 6.330 -13.969 1.00 86.50 202 PRO A N 1
ATOM 1624 C CA . PRO A 1 202 ? 11.687 5.867 -15.274 1.00 86.50 202 PRO A CA 1
ATOM 1625 C C . PRO A 1 202 ? 12.157 6.775 -16.427 1.00 86.50 202 PRO A C 1
ATOM 1627 O O . PRO A 1 202 ? 12.560 7.912 -16.165 1.00 86.50 202 PRO A O 1
ATOM 1630 N N . PRO A 1 203 ? 12.194 6.279 -17.679 1.00 81.00 203 PRO A N 1
ATOM 1631 C CA . PRO A 1 203 ? 12.520 7.120 -18.826 1.00 81.00 203 PRO A CA 1
ATOM 1632 C C . PRO A 1 203 ? 11.525 8.281 -18.910 1.00 81.00 203 PRO A C 1
ATOM 1634 O O . PRO A 1 203 ? 10.335 8.104 -18.644 1.00 81.00 203 PRO A O 1
ATOM 1637 N N . ASP A 1 204 ? 12.017 9.470 -19.251 1.00 74.44 204 ASP A N 1
ATOM 1638 C CA . ASP A 1 204 ? 11.153 10.633 -19.426 1.00 74.44 204 ASP A CA 1
ATOM 1639 C C . ASP A 1 204 ? 10.182 10.364 -20.592 1.00 74.44 204 ASP A C 1
ATOM 1641 O O . ASP A 1 204 ? 10.647 10.105 -21.709 1.00 74.44 204 ASP A O 1
ATOM 1645 N N . PRO A 1 205 ? 8.855 10.412 -20.371 1.00 63.81 205 PRO A N 1
ATOM 1646 C CA . PRO A 1 205 ? 7.882 10.173 -21.432 1.00 63.81 205 PRO A CA 1
ATOM 1647 C C . PRO A 1 205 ? 8.008 11.172 -22.594 1.00 63.81 205 PRO A C 1
ATOM 1649 O O . PRO A 1 205 ? 7.607 10.852 -23.709 1.00 63.81 205 PRO A O 1
ATOM 1652 N N . THR A 1 206 ? 8.604 12.351 -22.376 1.00 61.22 206 THR A N 1
ATOM 1653 C CA . THR A 1 206 ? 8.827 13.359 -23.428 1.00 61.22 206 THR A CA 1
ATOM 1654 C C . THR A 1 206 ? 10.031 13.062 -24.325 1.00 61.22 206 THR A C 1
ATOM 1656 O O . THR A 1 206 ? 10.095 13.571 -25.440 1.00 61.22 206 THR A O 1
ATOM 1659 N N . MET A 1 207 ? 10.963 12.204 -23.896 1.00 51.00 207 MET A N 1
ATOM 1660 C CA . MET A 1 207 ? 12.173 11.874 -24.666 1.00 51.00 207 MET A CA 1
ATOM 1661 C C . MET A 1 207 ? 12.007 10.658 -25.595 1.00 51.00 207 MET A C 1
ATOM 1663 O O . MET A 1 207 ? 12.928 10.325 -26.338 1.00 51.00 207 MET A O 1
ATOM 1667 N N . GLY A 1 208 ? 10.843 9.994 -25.572 1.00 45.03 208 GLY A N 1
ATOM 1668 C CA . GLY A 1 208 ? 10.544 8.795 -26.370 1.00 45.03 208 GLY A CA 1
ATOM 1669 C C . GLY A 1 208 ? 9.850 9.042 -27.716 1.00 45.03 208 GLY A C 1
ATOM 1670 O O . GLY A 1 208 ? 9.764 8.123 -28.526 1.00 45.03 208 GLY A O 1
ATOM 1671 N N . ALA A 1 209 ? 9.381 10.263 -27.985 1.00 42.66 209 ALA A N 1
ATOM 1672 C CA . ALA A 1 209 ? 8.854 10.666 -29.287 1.00 42.66 209 ALA A CA 1
ATOM 1673 C C . ALA A 1 209 ? 9.816 11.696 -29.888 1.00 42.66 209 ALA A C 1
ATOM 1675 O O . ALA A 1 209 ? 10.026 12.755 -29.307 1.00 42.66 209 ALA A O 1
ATOM 1676 N N . GLY A 1 210 ? 10.458 11.367 -31.010 1.00 47.09 210 GLY A N 1
ATOM 1677 C CA . GLY A 1 210 ? 11.529 12.160 -31.615 1.00 47.09 210 GLY A CA 1
ATOM 1678 C C . GLY A 1 210 ? 11.186 13.639 -31.823 1.00 47.09 210 GLY A C 1
ATOM 1679 O O . GLY A 1 210 ? 10.626 14.016 -32.845 1.00 47.09 210 GLY A O 1
ATOM 1680 N N . GLY A 1 211 ? 11.599 14.485 -30.883 1.00 37.22 211 GLY A N 1
ATOM 1681 C CA . GLY A 1 211 ? 11.514 15.934 -30.975 1.00 37.22 211 GLY A CA 1
ATOM 1682 C C . GLY A 1 211 ? 12.893 16.544 -30.802 1.00 37.22 211 GLY A C 1
ATOM 1683 O O . GLY A 1 211 ? 13.303 16.862 -29.689 1.00 37.22 211 GLY A O 1
ATOM 1684 N N . ARG A 1 212 ? 13.613 16.738 -31.913 1.00 41.41 212 ARG A N 1
ATOM 1685 C CA . ARG A 1 212 ? 14.688 17.734 -31.993 1.00 41.41 212 ARG A CA 1
ATOM 1686 C C . ARG A 1 212 ? 14.071 19.100 -31.684 1.00 41.41 212 ARG A C 1
ATOM 1688 O O . ARG A 1 212 ? 13.638 19.799 -32.595 1.00 41.41 212 ARG A O 1
ATOM 1695 N N . HIS A 1 213 ? 14.036 19.497 -30.417 1.00 39.81 213 HIS A N 1
ATOM 1696 C CA . HIS A 1 213 ? 13.858 20.900 -30.083 1.00 39.81 213 HIS A CA 1
ATOM 1697 C C . HIS A 1 213 ? 15.199 21.585 -30.343 1.00 39.81 213 HIS A C 1
ATOM 1699 O O . HIS A 1 213 ? 16.101 21.602 -29.508 1.00 39.81 213 HIS A O 1
ATOM 1705 N N . VAL A 1 214 ? 15.346 22.088 -31.568 1.00 39.69 214 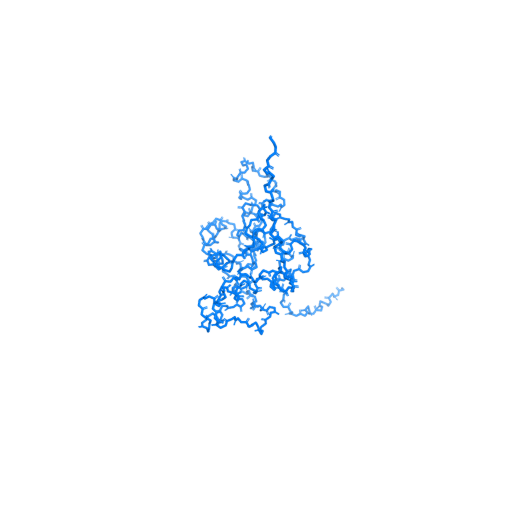VAL A N 1
ATOM 1706 C CA . VAL A 1 214 ? 16.363 23.075 -31.913 1.00 39.69 214 VAL A CA 1
ATOM 1707 C C . VAL A 1 214 ? 16.129 24.262 -30.981 1.00 39.69 214 VAL A C 1
ATOM 1709 O O . VAL A 1 214 ? 15.125 24.965 -31.099 1.00 39.69 214 VAL A O 1
ATOM 1712 N N . LEU A 1 215 ? 17.020 24.449 -30.007 1.00 43.00 215 LEU A N 1
ATOM 1713 C CA . LEU A 1 215 ? 17.130 25.710 -29.290 1.00 43.00 215 LEU A CA 1
ATOM 1714 C C . LEU A 1 215 ? 17.509 26.768 -30.327 1.00 43.00 215 LEU A C 1
ATOM 1716 O O . LEU A 1 215 ? 18.648 26.826 -30.786 1.00 43.00 215 LEU A O 1
ATOM 1720 N N . ALA A 1 216 ? 16.533 27.580 -30.725 1.00 43.47 216 ALA A N 1
ATOM 1721 C CA . ALA A 1 216 ? 16.793 28.817 -31.431 1.00 43.47 216 ALA A CA 1
ATOM 1722 C C . ALA A 1 216 ? 17.599 29.727 -30.496 1.00 43.47 216 ALA A C 1
ATOM 1724 O O . ALA A 1 216 ? 17.059 30.340 -29.572 1.00 43.47 216 ALA A O 1
ATOM 1725 N N . SER A 1 217 ? 18.908 29.784 -30.731 1.00 44.19 217 SER A N 1
ATOM 1726 C CA . SER A 1 217 ? 19.794 30.810 -30.200 1.00 44.19 217 SER A CA 1
ATOM 1727 C C . SER A 1 217 ? 19.253 32.175 -30.615 1.00 44.19 217 SER A C 1
ATOM 1729 O O . SER A 1 217 ? 19.401 32.603 -31.759 1.00 44.19 217 SER A O 1
ATOM 1731 N N . ARG A 1 218 ? 18.596 32.866 -29.683 1.00 45.62 218 ARG A N 1
ATOM 1732 C CA . ARG A 1 218 ? 18.284 34.287 -29.812 1.00 45.62 218 ARG A CA 1
ATOM 1733 C C . ARG A 1 218 ? 19.602 35.055 -29.706 1.00 45.62 218 ARG A C 1
ATOM 1735 O O . ARG A 1 218 ? 20.059 35.374 -28.613 1.00 45.62 218 ARG A O 1
ATOM 1742 N N . GLY A 1 219 ? 20.221 35.320 -30.855 1.00 42.72 219 GLY A N 1
ATOM 1743 C CA . GLY A 1 219 ? 21.216 36.374 -30.991 1.00 42.72 219 GLY A CA 1
ATOM 1744 C C . GLY A 1 219 ? 20.538 37.715 -30.733 1.00 42.72 219 GLY A C 1
ATOM 1745 O O . GLY A 1 219 ? 19.782 38.204 -31.568 1.00 42.72 219 GLY A O 1
ATOM 1746 N N . GLY A 1 220 ? 20.760 38.281 -29.549 1.00 48.75 220 GLY A N 1
ATOM 1747 C CA . GLY A 1 220 ? 20.443 39.674 -29.272 1.00 48.75 220 GLY A CA 1
ATOM 1748 C C . GLY A 1 220 ? 21.492 40.550 -29.943 1.00 48.75 220 GLY A C 1
ATOM 1749 O O . GLY A 1 220 ? 22.615 40.645 -29.459 1.00 48.75 220 GLY A O 1
ATOM 1750 N N . MET A 1 221 ? 21.126 41.149 -31.076 1.00 58.34 221 MET A N 1
ATOM 1751 C CA . MET A 1 221 ? 21.847 42.266 -31.683 1.00 58.34 221 MET A CA 1
ATOM 1752 C C . MET A 1 221 ? 21.896 43.434 -30.692 1.00 58.34 221 MET A C 1
ATOM 1754 O O . MET A 1 221 ? 20.858 43.919 -30.245 1.00 58.34 221 MET A O 1
ATOM 1758 N N . HIS A 1 222 ? 23.106 43.896 -30.386 1.00 51.03 222 HIS A N 1
ATOM 1759 C CA . HIS A 1 222 ? 23.349 45.248 -29.891 1.00 51.03 222 HIS A CA 1
ATOM 1760 C C . HIS A 1 222 ? 23.102 46.250 -31.030 1.00 51.03 222 HIS A C 1
ATOM 1762 O O . HIS A 1 222 ? 23.684 46.071 -32.101 1.00 51.03 222 HIS A O 1
ATOM 1768 N N . PRO A 1 223 ? 22.335 47.330 -30.821 1.00 63.47 223 PRO A N 1
ATOM 1769 C CA . PRO A 1 223 ? 22.479 48.535 -31.615 1.00 63.47 223 PRO A CA 1
ATOM 1770 C C . PRO A 1 223 ? 23.466 49.488 -30.927 1.00 63.47 223 PRO A C 1
ATOM 1772 O O . PRO A 1 223 ? 23.254 49.928 -29.797 1.00 63.47 223 PRO A O 1
ATOM 1775 N N . SER A 1 224 ? 24.556 49.776 -31.633 1.00 61.53 224 SER A N 1
ATOM 1776 C CA . SER A 1 224 ? 25.425 50.931 -31.408 1.00 61.53 224 SER A CA 1
ATOM 1777 C C . SER A 1 224 ? 24.831 52.163 -32.108 1.00 61.53 224 SER A C 1
ATOM 1779 O O . SER A 1 224 ? 24.360 52.036 -33.237 1.00 61.53 224 SER A O 1
ATOM 1781 N N . GLY A 1 225 ? 24.945 53.341 -31.483 1.00 62.50 225 GLY A N 1
ATOM 1782 C CA . GLY A 1 225 ? 24.639 54.670 -32.051 1.00 62.50 225 GLY A CA 1
ATOM 1783 C C . GLY A 1 225 ? 23.180 55.103 -31.849 1.00 62.50 225 GLY A C 1
ATOM 1784 O O . GLY A 1 225 ? 22.273 54.329 -32.126 1.00 62.50 225 GLY A O 1
ATOM 1785 N N . MET A 1 226 ? 22.868 56.300 -31.348 1.00 49.38 226 MET A N 1
ATOM 1786 C CA . MET A 1 226 ? 23.592 57.583 -31.335 1.00 49.38 226 MET A CA 1
ATOM 1787 C C . MET A 1 226 ? 23.688 58.180 -29.933 1.00 49.38 226 MET A C 1
ATOM 1789 O O . MET A 1 226 ? 22.752 57.950 -29.136 1.00 49.38 226 MET A O 1
#

Radius of gyration: 22.9 Å; chains: 1; bounding box: 63×83×55 Å

Secondary structure (DSSP, 8-state):
----------PPPPHHHHHHHHTTT---GGGHHHHHHHHHHHHHHHHGGGGGGS-HHHHHHHHHHHHHHHHHH-TTS-HHHHHHHTBS-TTT-PBPPHHHHHHHHHHHHHHHHHHTHHHHGGG--TTS-HHHHHHHHHHHHHHHHH--TT-PPPTTHHHHH-TTHHHHHHHEETTEE-TTPPPP--S-TT----SS--SSSSPPGGGSS-----------PPPP--

Sequence (226 aa):
MSETGEPSDGSDPSFAAKLRDVIGGRFSPAMRRSVQTVVLYEANRCLKDRYSSLRPFQRKIALYDTASDLINTLTFIPPYHRIEIMFRTASGKVPLSPDLAWRRMKLIDREIQKTIVPKIRPFLDPDLGHKECCDDFIQSQYEAVSGVRGKKHPTVWEYSHLNIFLAYRMFYLGEDVDPLLPSAKDPNPNRVVPNKKPAVYPPDPTMGAGGRHVLASRGGMHPSGM

Foldseek 3Di:
DDPPPDPDPPDDDAPLRLLCVLLVNADDLLLLLLLLQQLLQLLCLQCVVVVVVDDPLLSLQSSLVLSLVVLVVNVSDDPVSSLQSQAPDNVVSHGNGSVNSVVSNVCLVVCCLVPPQVQLQVLDDPVDDLSVSLLVSVLVVQCVVVVDPPDRDDSSPCSNPVSSVSNCSRQHDRNGGDPPDDRRHRPCPPDDTDPDNDPDPPPDPVVPPDDPPPPPPPPDDDDDDD

pLDDT: mean 88.84, std 16.87, range [37.22, 98.69]